Protein AF-A0A2G5VNE1-F1 (afdb_monomer_lite)

pLDDT: mean 71.49, std 22.06, range [27.19, 95.94]

Structure (mmCIF, N/CA/C/O backbone):
data_AF-A0A2G5VNE1-F1
#
_entry.id   AF-A0A2G5VNE1-F1
#
loop_
_atom_site.group_PDB
_atom_site.id
_atom_site.type_symbol
_atom_site.label_atom_id
_atom_site.label_alt_id
_atom_site.label_comp_id
_atom_site.label_asym_id
_atom_site.label_entity_id
_atom_site.label_seq_id
_atom_site.pdbx_PDB_ins_code
_atom_site.Cartn_x
_atom_site.Cartn_y
_atom_site.Cartn_z
_atom_site.occupancy
_atom_site.B_iso_or_equiv
_atom_site.auth_seq_id
_atom_site.auth_comp_id
_atom_site.auth_asym_id
_atom_site.auth_atom_id
_atom_site.pdbx_PDB_model_num
ATOM 1 N N . MET A 1 1 ? 19.473 4.615 20.936 1.00 30.97 1 MET A N 1
ATOM 2 C CA . MET A 1 1 ? 18.219 5.354 21.197 1.00 30.97 1 MET A CA 1
ATOM 3 C C . MET A 1 1 ? 17.198 4.903 20.168 1.00 30.97 1 MET A C 1
ATOM 5 O O . MET A 1 1 ? 17.340 5.235 19.001 1.00 30.97 1 MET A O 1
ATOM 9 N N . THR A 1 2 ? 16.253 4.053 20.558 1.00 30.91 2 THR A N 1
ATOM 10 C CA . THR A 1 2 ? 15.156 3.615 19.683 1.00 30.91 2 THR A CA 1
ATOM 11 C C . THR A 1 2 ? 14.185 4.778 19.480 1.00 30.91 2 THR A C 1
ATOM 13 O O . THR A 1 2 ? 13.751 5.349 20.485 1.00 30.91 2 THR A O 1
ATOM 16 N N . PRO A 1 3 ? 13.835 5.159 18.240 1.00 35.91 3 PRO A N 1
ATOM 17 C CA . PRO A 1 3 ? 12.805 6.161 18.025 1.00 35.91 3 PRO A CA 1
ATOM 18 C C . PRO A 1 3 ? 11.490 5.628 18.599 1.00 35.91 3 PRO A C 1
ATOM 20 O O . PRO A 1 3 ? 11.008 4.562 18.218 1.00 35.91 3 PRO A O 1
ATOM 23 N N . SER A 1 4 ? 10.958 6.358 19.579 1.00 38.53 4 SER A N 1
ATOM 24 C CA . SER A 1 4 ? 9.617 6.164 20.121 1.00 38.53 4 SER A CA 1
ATOM 25 C C . SER A 1 4 ? 8.630 6.160 18.957 1.00 38.53 4 SER A C 1
ATOM 27 O O . SER A 1 4 ? 8.560 7.135 18.207 1.00 38.53 4 SER A O 1
ATOM 29 N N . ALA A 1 5 ? 7.916 5.047 18.772 1.00 46.09 5 ALA A N 1
ATOM 30 C CA . ALA A 1 5 ? 6.862 4.946 17.777 1.00 46.09 5 ALA A CA 1
ATOM 31 C C . ALA A 1 5 ? 5.844 6.054 18.059 1.00 46.09 5 ALA A C 1
ATOM 33 O O . ALA A 1 5 ? 5.194 6.054 19.106 1.00 46.09 5 ALA A O 1
ATOM 34 N N . SER A 1 6 ? 5.731 7.016 17.145 1.00 46.91 6 SER A N 1
ATOM 35 C CA . SER A 1 6 ? 4.712 8.052 17.213 1.00 46.91 6 SER A CA 1
ATOM 36 C C . SER A 1 6 ? 3.347 7.367 17.220 1.00 46.91 6 SER A C 1
ATOM 38 O O . SER A 1 6 ? 2.874 6.840 16.209 1.00 46.91 6 SER A O 1
ATOM 40 N N . SER A 1 7 ? 2.721 7.320 18.395 1.00 52.31 7 SER A N 1
ATOM 41 C CA . SER A 1 7 ? 1.348 6.849 18.534 1.00 52.31 7 SER A CA 1
ATOM 42 C C . SER A 1 7 ? 0.475 7.769 17.689 1.00 52.31 7 SER A C 1
ATOM 44 O O . SER A 1 7 ? 0.228 8.917 18.050 1.00 52.31 7 SER A O 1
ATOM 46 N N . THR A 1 8 ? 0.101 7.294 16.503 1.00 72.00 8 THR A N 1
ATOM 47 C CA . THR A 1 8 ? -0.618 8.091 15.513 1.00 72.00 8 THR A CA 1
ATOM 48 C C . THR A 1 8 ? -2.103 7.874 15.749 1.00 72.00 8 THR A C 1
ATOM 50 O O . THR A 1 8 ? -2.632 6.794 15.480 1.00 72.00 8 THR A O 1
ATOM 53 N N . PHE A 1 9 ? -2.756 8.894 16.295 1.00 81.25 9 PHE A N 1
ATOM 54 C CA . PHE A 1 9 ? -4.204 8.972 16.420 1.00 81.25 9 PHE A CA 1
ATOM 55 C C . PHE A 1 9 ? -4.749 9.690 15.184 1.00 81.25 9 PHE A C 1
ATOM 57 O O . PHE A 1 9 ? -4.247 10.755 14.829 1.00 81.25 9 PHE A O 1
ATOM 64 N N . ILE A 1 10 ? -5.744 9.115 14.512 1.00 80.25 10 ILE A N 1
ATOM 65 C CA . ILE A 1 10 ? -6.332 9.694 13.298 1.00 80.25 10 ILE A CA 1
ATOM 66 C C . ILE A 1 10 ? -7.824 9.932 13.562 1.00 80.25 10 ILE A C 1
ATOM 68 O O . ILE A 1 10 ? -8.589 8.966 13.563 1.00 80.25 10 ILE A O 1
ATOM 72 N N . PRO A 1 11 ? -8.257 11.179 13.816 1.00 82.69 11 PRO A N 1
ATOM 73 C CA . PRO A 1 11 ? -9.674 11.506 13.907 1.00 82.69 11 PRO A CA 1
ATOM 74 C C . PRO A 1 11 ? -10.296 11.546 12.506 1.00 82.69 11 PRO A C 1
ATOM 76 O O . PRO A 1 11 ? -9.711 12.094 11.569 1.00 82.69 11 PRO A O 1
ATOM 79 N N . ARG A 1 12 ? -11.480 10.953 12.354 1.00 83.00 12 ARG A N 1
ATOM 80 C CA . ARG A 1 12 ? -12.240 10.878 11.100 1.00 83.00 12 ARG A CA 1
ATOM 81 C C . ARG A 1 12 ? -13.730 10.876 11.412 1.00 83.00 12 ARG A C 1
ATOM 83 O O . ARG A 1 12 ? -14.185 10.044 12.191 1.00 83.00 12 ARG A O 1
ATOM 90 N N . PHE A 1 13 ? -14.493 11.719 10.732 1.00 84.38 13 PHE A N 1
ATOM 91 C CA . PHE A 1 13 ? -15.946 11.621 10.764 1.00 84.38 13 PHE A CA 1
ATOM 92 C C . PHE A 1 13 ? -16.410 10.360 10.024 1.00 84.38 13 PHE A C 1
ATOM 94 O O . PHE A 1 13 ? -15.945 10.075 8.917 1.00 84.38 13 PHE A O 1
ATOM 101 N N . CYS A 1 14 ? -17.311 9.598 10.638 1.00 84.50 14 CYS A N 1
ATOM 102 C CA . CYS A 1 14 ? -17.878 8.381 10.073 1.00 84.50 14 CYS A CA 1
ATOM 103 C C . CYS A 1 14 ? -19.342 8.617 9.713 1.00 84.50 14 CYS A C 1
ATOM 105 O O . CYS A 1 14 ? -20.182 8.799 10.594 1.00 84.50 14 CYS A O 1
ATOM 107 N N . ALA A 1 15 ? -19.637 8.623 8.412 1.00 83.12 15 ALA A N 1
ATOM 108 C CA . ALA A 1 15 ? -20.958 8.965 7.894 1.00 83.12 15 ALA A CA 1
ATOM 109 C C . ALA A 1 15 ? -22.029 7.926 8.267 1.00 83.12 15 ALA A C 1
ATOM 111 O O . ALA A 1 15 ? -23.154 8.315 8.574 1.00 83.12 15 ALA A O 1
ATOM 112 N N . SER A 1 16 ? -21.684 6.633 8.309 1.00 83.88 16 SER A N 1
ATOM 113 C CA . SER A 1 16 ? -22.610 5.570 8.730 1.00 83.88 16 SER A CA 1
ATOM 114 C C . SER A 1 16 ? -23.083 5.718 10.177 1.00 83.88 16 SER A C 1
ATOM 116 O O . SER A 1 16 ? -24.249 5.473 10.474 1.00 83.88 16 SER A O 1
ATOM 118 N N . LEU A 1 17 ? -22.194 6.145 11.079 1.00 86.12 17 LEU A N 1
ATOM 119 C CA . LEU A 1 17 ? -22.489 6.298 12.506 1.00 86.12 17 LEU A CA 1
ATOM 120 C C . LEU A 1 17 ? -22.840 7.735 12.911 1.00 86.12 17 LEU A C 1
ATOM 122 O O . LEU A 1 17 ? -23.222 7.947 14.060 1.00 86.12 17 LEU A O 1
ATOM 126 N N . GLN A 1 18 ? -22.685 8.708 12.004 1.00 88.94 18 GLN A N 1
ATOM 127 C CA . GLN A 1 18 ? -22.831 10.147 12.264 1.00 88.94 18 GLN A CA 1
ATOM 128 C C . GLN A 1 18 ? -22.025 10.615 13.489 1.00 88.94 18 GLN A C 1
ATOM 130 O O . GLN A 1 18 ? -22.496 11.398 14.313 1.00 88.94 18 GLN A O 1
ATOM 135 N N . LYS A 1 19 ? -20.804 10.090 13.642 1.00 89.38 19 LYS A N 1
ATOM 136 C CA . LYS A 1 19 ? -19.928 10.343 14.795 1.00 89.38 19 LYS A CA 1
ATOM 137 C C . LYS A 1 19 ? -18.476 10.477 14.369 1.00 89.38 19 LYS A C 1
ATOM 139 O O . LYS A 1 19 ? -18.039 9.834 13.412 1.00 89.38 19 LYS A O 1
ATOM 144 N N . ASP A 1 20 ? -17.717 11.247 15.139 1.00 89.38 20 ASP A N 1
ATOM 145 C CA . ASP A 1 20 ? -16.263 11.243 15.047 1.00 89.38 20 ASP A CA 1
ATOM 146 C C . ASP A 1 20 ? -15.693 9.939 15.603 1.00 89.38 20 ASP A C 1
ATOM 148 O O . ASP A 1 20 ? -16.011 9.498 16.713 1.00 89.38 20 ASP A O 1
ATOM 152 N N . ILE A 1 21 ? -14.829 9.326 14.802 1.00 90.25 21 ILE A N 1
ATOM 153 C CA . ILE A 1 21 ? -14.130 8.091 15.111 1.00 90.25 21 ILE A CA 1
ATOM 154 C C . ILE A 1 21 ? -12.646 8.395 15.225 1.00 90.25 21 ILE A C 1
ATOM 156 O O . ILE A 1 21 ? -12.017 8.945 14.320 1.00 90.25 21 ILE A O 1
ATOM 160 N N . LEU A 1 22 ? -12.075 7.989 16.347 1.00 89.00 22 LEU A N 1
ATOM 161 C CA . LEU A 1 22 ? -10.654 8.018 16.604 1.00 89.00 22 LEU A CA 1
ATOM 162 C C . LEU A 1 22 ? -10.056 6.662 16.241 1.00 89.00 22 LEU A C 1
ATOM 164 O O . LEU A 1 22 ? -10.343 5.647 16.878 1.00 89.00 22 LEU A O 1
ATOM 168 N N . PHE A 1 23 ? -9.206 6.651 15.223 1.00 85.38 23 PHE A N 1
ATOM 169 C CA . PHE A 1 23 ? -8.400 5.491 14.871 1.00 85.38 23 PHE A CA 1
ATOM 170 C C . PHE A 1 23 ? -7.091 5.546 15.655 1.00 85.38 23 PHE A C 1
ATOM 172 O O . PHE A 1 23 ? -6.322 6.499 15.528 1.00 85.38 23 PHE A O 1
ATOM 179 N N . VAL A 1 24 ? -6.830 4.520 16.457 1.00 85.62 24 VAL A N 1
ATOM 180 C CA . VAL A 1 24 ? -5.658 4.428 17.331 1.00 85.62 24 VAL A CA 1
ATOM 181 C C . VAL A 1 24 ? -4.760 3.305 16.847 1.00 85.62 24 VAL A C 1
ATOM 183 O O . VAL A 1 24 ? -5.180 2.146 16.843 1.00 85.62 24 VAL A O 1
ATOM 186 N N . ARG A 1 25 ? -3.523 3.637 16.464 1.00 80.38 25 ARG A N 1
ATOM 187 C CA . ARG A 1 25 ? -2.531 2.632 16.076 1.00 80.38 25 ARG A CA 1
ATOM 188 C C . ARG A 1 25 ? -2.118 1.804 17.294 1.00 80.38 25 ARG A C 1
ATOM 190 O O . ARG A 1 25 ? -1.624 2.338 18.284 1.00 80.38 25 ARG A O 1
ATOM 197 N N . THR A 1 26 ? -2.311 0.495 17.224 1.00 78.62 26 THR A N 1
ATOM 198 C CA . THR A 1 26 ? -1.874 -0.454 18.248 1.00 78.62 26 THR A CA 1
ATOM 199 C C . THR A 1 26 ? -0.379 -0.751 18.101 1.00 78.62 26 THR A C 1
ATOM 201 O O . THR A 1 26 ? 0.233 -0.493 17.064 1.00 78.62 26 THR A O 1
ATOM 204 N N . LYS A 1 27 ? 0.223 -1.377 19.122 1.00 74.50 27 LYS A N 1
ATOM 205 C CA . LYS A 1 27 ? 1.626 -1.833 19.064 1.00 74.50 27 LYS A CA 1
ATOM 206 C C . LYS A 1 27 ? 1.893 -2.840 17.938 1.00 74.50 27 LYS A C 1
ATOM 208 O O . LYS A 1 27 ? 3.017 -2.925 17.463 1.00 74.50 27 LYS A O 1
ATOM 213 N N . SER A 1 28 ? 0.872 -3.586 17.509 1.00 68.25 28 SER A N 1
ATOM 214 C CA . SER A 1 28 ? 0.952 -4.516 16.375 1.00 68.25 28 SER A CA 1
ATOM 215 C C . SER A 1 28 ? 0.917 -3.823 15.008 1.00 68.25 28 SER A C 1
ATOM 217 O O . SER A 1 28 ? 1.100 -4.491 13.997 1.00 68.25 28 SER A O 1
ATOM 219 N N . GLY A 1 29 ? 0.675 -2.508 14.958 1.00 63.88 29 GLY A N 1
ATOM 220 C CA . GLY A 1 29 ? 0.558 -1.736 13.720 1.00 63.88 29 GLY A CA 1
ATOM 221 C C . GLY A 1 29 ? -0.865 -1.632 13.163 1.00 63.88 29 GLY A C 1
ATOM 222 O O . GLY A 1 29 ? -1.092 -0.797 12.290 1.00 63.88 29 GLY A O 1
ATOM 223 N N . THR A 1 30 ? -1.814 -2.401 13.708 1.00 72.12 30 THR A N 1
ATOM 224 C CA . THR A 1 30 ? -3.243 -2.349 13.355 1.00 72.12 30 THR A CA 1
ATOM 225 C C . THR A 1 30 ? -3.942 -1.138 13.977 1.00 72.12 30 THR A C 1
ATOM 227 O O . THR A 1 30 ? -3.366 -0.463 14.828 1.00 72.12 30 THR A O 1
ATOM 230 N N . TYR A 1 31 ? -5.195 -0.864 13.604 1.00 78.44 31 TYR A N 1
ATOM 231 C CA . TYR A 1 31 ? -5.959 0.259 14.162 1.00 78.44 31 TYR A CA 1
ATOM 232 C C . TYR A 1 31 ? -7.212 -0.190 14.911 1.00 78.44 31 TYR A C 1
ATOM 234 O O . TYR A 1 31 ? -8.075 -0.863 14.351 1.00 78.44 31 TYR A O 1
ATOM 242 N N . SER A 1 32 ? -7.336 0.261 16.158 1.00 85.00 32 SER A N 1
ATOM 243 C CA . SER A 1 32 ? -8.580 0.182 16.927 1.00 85.00 32 SER A CA 1
ATOM 244 C C . SER A 1 32 ? -9.404 1.448 16.710 1.00 85.00 32 SER A C 1
ATOM 246 O O . SER A 1 32 ? -8.848 2.543 16.623 1.00 85.00 32 SER A O 1
ATOM 248 N N . LYS A 1 33 ? -10.728 1.308 16.626 1.00 87.94 33 LYS A N 1
ATOM 249 C CA . LYS A 1 33 ? -11.655 2.422 16.400 1.00 87.94 33 LYS A CA 1
ATOM 250 C C . LYS A 1 33 ? -12.397 2.748 17.688 1.00 87.94 33 LYS A C 1
ATOM 252 O O . LYS A 1 33 ? -12.921 1.841 18.338 1.00 87.94 33 LYS A O 1
ATOM 257 N N . PHE A 1 34 ? -12.494 4.030 18.017 1.00 91.12 34 PHE A N 1
ATOM 258 C CA . PHE A 1 34 ? -13.248 4.498 19.175 1.00 91.12 3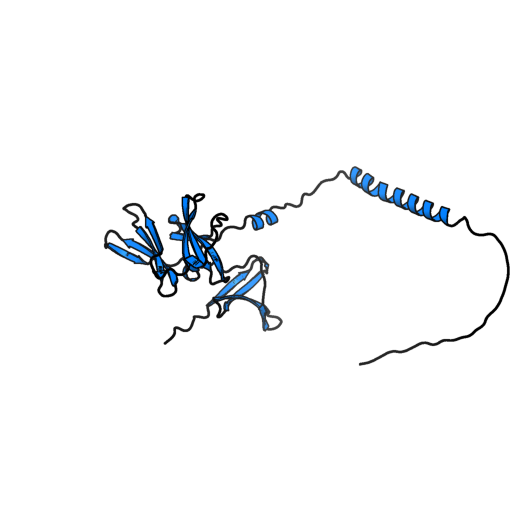4 PHE A CA 1
ATOM 259 C C . PHE A 1 34 ? -14.121 5.695 18.822 1.00 91.12 34 PHE A C 1
ATOM 261 O O . PHE A 1 34 ? -13.701 6.542 18.045 1.00 91.12 34 PHE A O 1
ATOM 268 N N . SER A 1 35 ? -15.297 5.807 19.430 1.00 93.00 35 SER A N 1
ATOM 269 C CA . SER A 1 35 ? -16.059 7.058 19.482 1.00 93.00 35 SER A CA 1
ATOM 270 C C . SER A 1 35 ? -16.109 7.553 20.916 1.00 93.00 35 SER A C 1
ATOM 272 O O . SER A 1 35 ? -16.194 6.744 21.842 1.00 93.00 35 SER A O 1
ATOM 274 N N . PHE A 1 36 ? -16.105 8.863 21.110 1.00 92.69 36 PHE A N 1
ATOM 275 C CA . PHE A 1 36 ? -16.333 9.430 22.430 1.00 92.69 36 PHE A CA 1
ATOM 276 C C . PHE A 1 36 ? -17.835 9.467 22.737 1.00 92.69 36 PHE A C 1
ATOM 278 O O . PHE A 1 36 ? -18.615 10.022 21.965 1.00 92.69 36 PHE A O 1
ATOM 285 N N . ASP A 1 37 ? -18.242 8.857 23.846 1.00 91.81 37 ASP A N 1
ATOM 286 C CA . ASP A 1 37 ? -19.588 8.982 24.389 1.00 91.81 37 ASP A CA 1
ATOM 287 C C . ASP A 1 37 ? -19.603 10.051 25.479 1.00 91.81 37 ASP A C 1
ATOM 289 O O . ASP A 1 37 ? -19.014 9.891 26.550 1.00 91.81 37 ASP A O 1
ATOM 293 N N . GLN A 1 38 ? -20.297 11.149 25.193 1.00 90.50 38 GLN A N 1
ATOM 294 C CA . GLN A 1 38 ? -20.395 12.291 26.091 1.00 90.50 38 GLN A CA 1
ATOM 295 C C . GLN A 1 38 ? -21.257 11.989 27.323 1.00 90.50 38 GLN A C 1
ATOM 297 O O . GLN A 1 38 ? -21.036 12.592 28.369 1.00 90.50 38 GLN A O 1
ATOM 302 N N . SER A 1 39 ? -22.203 11.045 27.226 1.00 92.75 39 SER A N 1
ATOM 303 C CA . SER A 1 39 ? -23.104 10.715 28.337 1.00 92.75 39 SER A CA 1
ATOM 304 C C . SER A 1 39 ? -22.386 9.975 29.467 1.00 92.75 39 SER A C 1
ATOM 306 O O . SER A 1 39 ? -22.593 10.280 30.639 1.00 92.75 39 SER A O 1
ATOM 308 N N . THR A 1 40 ? -21.482 9.056 29.119 1.00 92.44 40 THR A N 1
ATOM 309 C CA . THR A 1 40 ? -20.645 8.334 30.089 1.00 92.44 40 THR A CA 1
ATOM 310 C C . THR A 1 40 ? -19.243 8.920 30.246 1.00 92.44 40 THR A C 1
ATOM 312 O O . THR A 1 40 ? -18.503 8.480 31.124 1.00 92.44 40 THR A O 1
ATOM 315 N N . ASN A 1 41 ? -18.879 9.921 29.435 1.00 92.81 41 ASN A N 1
ATOM 316 C CA . ASN A 1 41 ? -17.561 10.561 29.398 1.00 92.81 41 ASN A CA 1
ATOM 317 C C . ASN A 1 41 ? -16.417 9.563 29.101 1.00 92.81 41 ASN A C 1
ATOM 319 O O . ASN A 1 41 ? -15.360 9.590 29.738 1.00 92.81 41 ASN A O 1
ATOM 323 N N . ARG A 1 42 ? -16.636 8.625 28.165 1.00 94.38 42 ARG A N 1
ATOM 324 C CA . ARG A 1 42 ? -15.696 7.528 27.849 1.00 94.38 42 ARG A CA 1
ATOM 325 C C . ARG A 1 42 ? -15.545 7.291 26.350 1.00 94.38 42 ARG A C 1
ATOM 327 O O . ARG A 1 42 ? -16.467 7.496 25.570 1.00 94.38 42 ARG A O 1
ATOM 334 N N . PHE A 1 43 ? -14.383 6.773 25.951 1.00 92.19 43 PHE A N 1
ATOM 335 C CA . PHE A 1 43 ? -14.196 6.205 24.617 1.00 92.19 43 PHE A CA 1
ATOM 336 C C . PHE A 1 43 ? -14.777 4.793 24.559 1.00 92.19 43 PHE A C 1
ATOM 338 O O . PHE A 1 43 ? -14.366 3.911 25.314 1.00 92.19 43 PHE A O 1
ATOM 345 N N . LEU A 1 44 ? -15.710 4.586 23.636 1.00 92.38 44 LEU A N 1
ATOM 346 C CA . LEU A 1 44 ? -16.324 3.296 23.350 1.00 92.38 44 LEU A CA 1
ATOM 347 C C . LEU A 1 44 ? -15.746 2.741 22.055 1.00 92.38 44 LEU A C 1
ATOM 349 O O . LEU A 1 44 ? -15.571 3.480 21.086 1.00 92.38 44 LEU A O 1
ATOM 353 N N . THR A 1 45 ? -15.451 1.444 22.024 1.00 91.06 45 THR A N 1
ATOM 354 C CA . THR A 1 45 ? -15.056 0.771 20.784 1.00 91.06 45 THR A CA 1
ATOM 355 C C . THR A 1 45 ? -16.226 0.757 19.812 1.00 91.06 45 THR A C 1
ATOM 357 O O . THR A 1 45 ? -17.363 0.494 20.198 1.00 91.06 45 THR A O 1
ATOM 360 N N . VAL A 1 46 ? -15.938 1.024 18.542 1.00 87.75 46 VAL A N 1
ATOM 361 C CA . VAL A 1 46 ? -16.947 1.098 17.483 1.00 87.75 46 VAL A CA 1
ATOM 362 C C . VAL A 1 46 ? -16.574 0.212 16.311 1.00 87.75 46 VAL A C 1
ATOM 364 O O . VAL A 1 46 ? -15.405 0.065 15.954 1.00 87.75 46 VAL A O 1
ATOM 367 N N . THR A 1 47 ? -17.591 -0.365 15.690 1.00 82.31 47 THR A N 1
ATOM 368 C CA . THR A 1 47 ? -17.478 -1.103 14.437 1.00 82.31 47 THR A CA 1
ATOM 369 C C . THR A 1 47 ? -18.305 -0.385 13.383 1.00 82.31 47 THR A C 1
ATOM 371 O O . THR A 1 47 ? -19.425 0.053 13.621 1.00 82.31 47 THR A O 1
ATOM 374 N N . CYS A 1 48 ? -17.706 -0.204 12.216 1.00 78.94 48 CYS A N 1
ATOM 375 C CA . CYS A 1 48 ? -18.308 0.458 11.068 1.00 78.94 48 CYS A CA 1
ATOM 376 C C . CYS A 1 48 ? -17.708 -0.161 9.810 1.00 78.94 48 CYS A C 1
ATOM 378 O O . CYS A 1 48 ? -16.493 -0.398 9.744 1.00 78.94 48 CYS A O 1
ATOM 380 N N . THR A 1 49 ? -18.586 -0.466 8.860 1.00 69.62 49 THR A N 1
ATOM 381 C CA . THR A 1 49 ? -18.304 -1.221 7.633 1.00 69.62 49 THR A CA 1
ATOM 382 C C . THR A 1 49 ? -17.713 -0.362 6.521 1.00 69.62 49 THR A C 1
ATOM 384 O O . THR A 1 49 ? -17.185 -0.897 5.557 1.00 69.62 49 THR A O 1
ATOM 387 N N . ASP A 1 50 ? -17.742 0.958 6.662 1.00 69.50 50 ASP A N 1
ATOM 388 C CA . ASP A 1 50 ? -17.294 1.937 5.671 1.00 69.50 50 ASP A CA 1
ATOM 389 C C . ASP A 1 50 ? -16.068 2.734 6.140 1.00 69.50 50 ASP A C 1
ATOM 391 O O . ASP A 1 50 ? -15.209 3.095 5.338 1.00 69.50 50 ASP A O 1
ATOM 395 N N . CYS A 1 51 ? -15.889 2.941 7.444 1.00 72.56 51 CYS A N 1
ATOM 396 C CA . CYS A 1 51 ? -14.808 3.795 7.941 1.00 72.56 51 CYS A CA 1
ATOM 397 C C . CYS A 1 51 ? -13.487 3.014 8.053 1.00 72.56 51 CYS A C 1
ATOM 399 O O . CYS A 1 51 ? -13.218 2.338 9.049 1.00 72.56 51 CYS A O 1
ATOM 401 N N . HIS A 1 52 ? -12.661 3.110 7.012 1.00 71.88 52 HIS A N 1
ATOM 402 C CA . HIS A 1 52 ? -11.363 2.444 6.892 1.00 71.88 52 HIS A CA 1
ATOM 403 C C . HIS A 1 52 ? -10.237 3.478 6.832 1.00 71.88 52 HIS A C 1
ATOM 405 O O . HIS A 1 52 ? -10.377 4.539 6.219 1.00 71.88 52 HIS A O 1
ATOM 411 N N . VAL A 1 53 ? -9.101 3.167 7.459 1.00 75.44 53 VAL A N 1
ATOM 412 C CA . VAL A 1 53 ? -7.872 3.932 7.230 1.00 75.44 53 VAL A CA 1
ATOM 413 C C . VAL A 1 53 ? -7.337 3.509 5.871 1.00 75.44 53 VAL A C 1
ATOM 415 O O . VAL A 1 53 ? -7.075 2.329 5.654 1.00 75.44 53 VAL A O 1
ATOM 418 N N . VAL A 1 54 ? -7.199 4.468 4.958 1.00 83.06 54 VAL A N 1
ATOM 419 C CA . VAL A 1 54 ? -6.546 4.218 3.671 1.00 83.06 54 VAL A CA 1
ATOM 420 C C . VAL A 1 54 ? -5.046 4.057 3.940 1.00 83.06 54 VAL A C 1
ATOM 422 O O . VAL A 1 54 ? -4.450 5.006 4.464 1.00 83.06 54 VAL A O 1
ATOM 425 N N . PRO A 1 55 ? -4.440 2.897 3.625 1.00 88.12 55 PRO A N 1
ATOM 426 C CA . PRO A 1 55 ? -3.008 2.696 3.789 1.00 88.12 55 PRO A CA 1
ATOM 427 C C . PRO A 1 55 ? -2.225 3.698 2.955 1.00 88.12 55 PRO A C 1
ATOM 429 O O . PRO A 1 55 ? -2.615 4.055 1.842 1.00 88.12 55 PRO A O 1
ATOM 432 N N . LYS A 1 56 ? -1.103 4.155 3.501 1.00 91.19 56 LYS A N 1
ATOM 433 C CA . LYS A 1 56 ? -0.057 4.831 2.738 1.00 91.19 56 LYS A CA 1
ATOM 434 C C . LYS A 1 56 ? 1.016 3.825 2.357 1.00 91.19 56 LYS A C 1
ATOM 436 O O . LYS A 1 56 ? 1.124 2.752 2.938 1.00 91.19 56 LYS A O 1
ATOM 441 N N . GLU A 1 57 ? 1.872 4.207 1.425 1.00 92.81 57 GLU A N 1
ATOM 442 C CA . GLU A 1 57 ? 3.032 3.398 1.027 1.00 92.81 57 GLU A CA 1
ATOM 443 C C . GLU A 1 57 ? 3.954 3.034 2.200 1.00 92.81 57 GLU A C 1
ATOM 445 O O . GLU A 1 57 ? 4.518 1.944 2.235 1.00 92.81 57 GLU A O 1
ATOM 450 N N . THR A 1 58 ? 4.044 3.912 3.202 1.00 90.81 58 THR A N 1
ATOM 451 C CA . THR A 1 58 ? 4.787 3.680 4.450 1.00 90.81 58 THR A CA 1
ATOM 452 C C . THR A 1 58 ? 4.135 2.660 5.382 1.00 90.81 58 THR A C 1
ATOM 454 O O . THR A 1 58 ? 4.745 2.278 6.372 1.00 90.81 58 THR A O 1
ATOM 457 N N . ASP A 1 59 ? 2.899 2.241 5.109 1.00 88.50 59 ASP A N 1
ATOM 458 C CA . ASP A 1 59 ? 2.190 1.206 5.867 1.00 88.50 59 ASP A CA 1
ATOM 459 C C . ASP A 1 59 ? 2.291 -0.170 5.187 1.00 88.50 59 ASP A C 1
ATOM 461 O O . ASP A 1 59 ? 1.722 -1.145 5.678 1.00 88.50 59 ASP A O 1
ATOM 465 N N . LEU A 1 60 ? 2.995 -0.266 4.054 1.00 91.94 60 LEU A N 1
ATOM 466 C CA . LEU A 1 60 ? 3.104 -1.483 3.257 1.00 91.94 60 LEU A CA 1
ATOM 467 C C . LEU A 1 60 ? 4.533 -2.034 3.259 1.00 91.94 60 LEU A C 1
ATOM 469 O O . LEU A 1 60 ? 5.494 -1.309 3.006 1.00 91.94 60 LEU A O 1
ATOM 473 N N . PHE A 1 61 ? 4.650 -3.345 3.464 1.00 91.12 61 PHE A N 1
ATOM 474 C CA . PHE A 1 61 ? 5.905 -4.097 3.438 1.00 91.12 61 PHE A CA 1
ATOM 475 C C . PHE A 1 61 ? 5.945 -5.025 2.213 1.00 91.12 61 PHE A C 1
ATOM 477 O O . PHE A 1 61 ? 5.354 -6.110 2.256 1.00 91.12 61 PHE A O 1
ATOM 484 N N . PRO A 1 62 ? 6.592 -4.634 1.101 1.00 92.12 62 PRO A N 1
ATOM 485 C CA . PRO A 1 62 ? 6.654 -5.462 -0.105 1.00 92.12 62 PRO A CA 1
ATOM 486 C C . PRO A 1 62 ? 7.475 -6.749 0.068 1.00 92.12 62 PRO A C 1
ATOM 488 O O . PRO A 1 62 ? 8.582 -6.720 0.606 1.00 92.12 62 PRO A O 1
ATOM 491 N N . PHE A 1 63 ? 6.983 -7.871 -0.473 1.00 90.44 63 PHE A N 1
ATOM 492 C CA . PHE A 1 63 ? 7.612 -9.205 -0.425 1.00 90.44 63 PHE A CA 1
ATOM 493 C C . PHE A 1 63 ? 8.296 -9.646 -1.712 1.00 90.44 63 PHE A C 1
ATOM 495 O O . PHE A 1 63 ? 9.483 -9.947 -1.668 1.00 90.44 63 PHE A O 1
ATOM 502 N N . TYR A 1 64 ? 7.590 -9.608 -2.841 1.00 89.38 64 TYR A N 1
ATOM 503 C CA . TYR A 1 64 ? 8.155 -9.805 -4.178 1.00 89.38 64 TYR A CA 1
ATOM 504 C C . TYR A 1 64 ? 7.145 -9.352 -5.242 1.00 89.38 64 TYR A C 1
ATOM 506 O O . TYR A 1 64 ? 5.968 -9.126 -4.944 1.00 89.38 64 TYR A O 1
ATOM 514 N N . ALA A 1 65 ? 7.598 -9.259 -6.493 1.00 90.06 65 ALA A N 1
ATOM 515 C CA . ALA A 1 65 ? 6.743 -9.037 -7.654 1.00 90.06 65 ALA A CA 1
ATOM 516 C C . ALA A 1 65 ? 6.561 -10.320 -8.489 1.00 90.06 65 ALA A C 1
ATOM 518 O O . ALA A 1 65 ? 7.470 -11.151 -8.601 1.00 90.06 65 ALA A O 1
ATOM 519 N N . ALA A 1 66 ? 5.384 -10.485 -9.084 1.00 90.81 66 ALA A N 1
ATOM 520 C CA . ALA A 1 66 ? 5.056 -11.550 -10.025 1.00 90.81 66 ALA A CA 1
ATOM 521 C C . ALA A 1 66 ? 4.378 -10.960 -11.265 1.00 90.81 66 ALA A C 1
ATOM 523 O O . ALA A 1 66 ? 3.599 -10.017 -11.161 1.00 90.81 66 ALA A O 1
ATOM 524 N N . TRP A 1 67 ? 4.683 -11.499 -12.441 1.00 91.88 67 TRP A N 1
ATOM 525 C CA . TRP A 1 67 ? 4.054 -11.068 -13.686 1.00 91.88 67 TRP A CA 1
ATOM 526 C C . TRP A 1 67 ? 2.603 -11.564 -13.757 1.00 91.88 67 TRP A C 1
ATOM 528 O O . TRP A 1 67 ? 2.366 -12.761 -13.605 1.00 91.88 67 TRP A O 1
ATOM 538 N N . SER A 1 68 ? 1.639 -10.669 -13.997 1.00 93.44 68 SER A N 1
ATOM 539 C CA . SER A 1 68 ? 0.269 -11.047 -14.367 1.00 93.44 68 SER A CA 1
ATOM 540 C C . SER A 1 68 ? 0.130 -10.979 -15.883 1.00 93.44 68 SER A C 1
ATOM 542 O O . SER A 1 68 ? 0.258 -9.905 -16.471 1.00 93.44 68 SER A O 1
ATOM 544 N N . ASN A 1 69 ? -0.209 -12.107 -16.509 1.00 92.38 69 ASN A N 1
ATOM 545 C CA . ASN A 1 69 ? -0.548 -12.136 -17.934 1.00 92.38 69 ASN A CA 1
ATOM 546 C C . ASN A 1 69 ? -1.822 -11.336 -18.235 1.00 92.38 69 ASN A C 1
ATOM 548 O O . ASN A 1 69 ? -1.954 -10.790 -19.320 1.00 92.38 69 ASN A O 1
ATOM 552 N N . ARG A 1 70 ? -2.754 -11.248 -17.279 1.00 91.69 70 ARG A N 1
ATOM 553 C CA . ARG A 1 70 ? -4.036 -10.561 -17.465 1.00 91.69 70 ARG A CA 1
ATOM 554 C C . ARG A 1 70 ? -3.898 -9.041 -17.461 1.00 91.69 70 ARG A C 1
ATOM 556 O O . ARG A 1 70 ? -4.619 -8.369 -18.186 1.00 91.69 70 ARG A O 1
ATOM 563 N N . LEU A 1 71 ? -3.013 -8.504 -16.620 1.00 91.44 71 LEU A N 1
ATOM 564 C CA . LEU A 1 71 ? -2.748 -7.062 -16.550 1.00 91.44 71 LEU A CA 1
ATOM 565 C C . LEU A 1 71 ? -1.553 -6.619 -17.404 1.00 91.44 71 LEU A C 1
ATOM 567 O O . LEU A 1 71 ? -1.274 -5.420 -17.463 1.00 91.44 71 LEU A O 1
ATOM 571 N N . GLU A 1 72 ? -0.823 -7.579 -17.981 1.00 91.88 72 GLU A N 1
ATOM 572 C CA . GLU A 1 72 ? 0.428 -7.369 -18.723 1.00 91.88 72 GLU A CA 1
ATOM 573 C C . GLU A 1 72 ? 1.434 -6.500 -17.949 1.00 91.88 72 GLU A C 1
ATOM 575 O O . GLU A 1 72 ? 2.093 -5.611 -18.488 1.00 91.88 72 GLU A O 1
ATOM 580 N N . ARG A 1 73 ? 1.517 -6.723 -16.633 1.00 90.75 73 ARG A N 1
ATOM 581 C CA . ARG A 1 73 ? 2.414 -5.987 -15.736 1.00 90.75 73 ARG A CA 1
ATOM 582 C C . ARG A 1 73 ? 2.734 -6.781 -14.479 1.00 90.75 73 ARG A C 1
ATOM 584 O O . ARG A 1 73 ? 2.068 -7.761 -14.136 1.00 90.75 73 ARG A O 1
ATOM 591 N N . TYR A 1 74 ? 3.753 -6.319 -13.765 1.00 90.25 74 TYR A N 1
ATOM 592 C CA . TYR A 1 74 ? 4.126 -6.873 -12.472 1.00 90.25 74 TYR A CA 1
ATOM 593 C C . TYR A 1 74 ? 3.150 -6.448 -11.374 1.00 90.25 74 TYR A C 1
ATOM 595 O O . TYR A 1 74 ? 2.843 -5.268 -11.207 1.00 90.25 74 TYR A O 1
ATOM 603 N N . VAL A 1 75 ? 2.713 -7.434 -10.600 1.00 93.44 75 VAL A N 1
ATOM 604 C CA . VAL A 1 75 ? 1.919 -7.292 -9.383 1.00 93.44 75 VAL A CA 1
ATOM 605 C C . VAL A 1 75 ? 2.821 -7.565 -8.191 1.00 93.44 75 VAL A C 1
ATOM 607 O O . VAL A 1 75 ? 3.517 -8.578 -8.139 1.00 93.44 75 VAL A O 1
ATOM 610 N N . ILE A 1 76 ? 2.814 -6.652 -7.232 1.00 93.62 76 ILE A N 1
ATOM 611 C CA . ILE A 1 76 ? 3.634 -6.700 -6.030 1.00 93.62 76 ILE A CA 1
ATOM 612 C C . ILE A 1 76 ? 2.782 -7.232 -4.884 1.00 93.62 76 ILE A C 1
ATOM 614 O O . ILE A 1 76 ? 1.746 -6.655 -4.556 1.00 93.62 76 ILE A O 1
ATOM 618 N N . PHE A 1 77 ? 3.238 -8.309 -4.252 1.00 94.25 77 PHE A N 1
ATOM 619 C CA . PHE A 1 77 ? 2.679 -8.775 -2.988 1.00 94.25 77 PHE A CA 1
ATOM 620 C C . PHE A 1 77 ? 3.287 -7.965 -1.851 1.00 94.25 77 PHE A C 1
ATOM 622 O O . PHE A 1 77 ? 4.512 -7.905 -1.733 1.00 94.25 77 PHE A O 1
ATOM 629 N N . ALA A 1 78 ? 2.457 -7.366 -1.004 1.00 93.44 78 ALA A N 1
ATOM 630 C CA . ALA A 1 78 ? 2.909 -6.607 0.155 1.00 93.44 78 ALA A CA 1
ATOM 631 C C . ALA A 1 78 ? 2.035 -6.893 1.375 1.00 93.44 78 ALA A C 1
ATOM 633 O O . ALA A 1 78 ? 0.819 -7.035 1.257 1.00 93.44 78 ALA A O 1
ATOM 634 N N . LYS A 1 79 ? 2.647 -6.953 2.560 1.00 92.12 79 LYS A N 1
ATOM 635 C CA . LYS A 1 79 ? 1.902 -6.982 3.819 1.00 92.12 79 LYS A CA 1
ATOM 636 C C . LYS A 1 79 ? 1.449 -5.576 4.172 1.00 92.12 79 LYS A C 1
ATOM 638 O O . LYS A 1 79 ? 2.278 -4.677 4.297 1.00 92.12 79 LYS A O 1
ATOM 643 N N . ASN A 1 80 ? 0.160 -5.408 4.402 1.00 90.12 80 ASN A N 1
ATOM 644 C CA . ASN A 1 80 ? -0.407 -4.173 4.909 1.00 90.12 80 ASN A CA 1
ATOM 645 C C . ASN A 1 80 ? -0.367 -4.175 6.440 1.00 90.12 80 ASN A C 1
ATOM 647 O O . ASN A 1 80 ? -0.937 -5.043 7.100 1.00 90.12 80 ASN A O 1
ATOM 651 N N . ALA A 1 81 ? 0.338 -3.208 7.024 1.00 83.25 81 ALA A N 1
ATOM 652 C CA . ALA A 1 81 ? 0.493 -3.086 8.470 1.00 83.25 81 ALA A CA 1
ATOM 653 C C . ALA A 1 81 ? -0.840 -2.833 9.187 1.00 83.25 81 ALA A C 1
ATOM 655 O O . ALA A 1 81 ? -0.996 -3.221 10.344 1.00 83.25 81 ALA A O 1
ATOM 656 N N . LEU A 1 82 ? -1.794 -2.192 8.504 1.00 78.69 82 LEU A N 1
ATOM 657 C CA . LEU A 1 82 ? -3.060 -1.760 9.090 1.00 78.69 82 LEU A CA 1
ATOM 658 C C . LEU A 1 82 ? -3.989 -2.932 9.411 1.00 78.69 82 LEU A C 1
ATOM 660 O O . LEU A 1 82 ? -4.705 -2.887 10.411 1.00 78.69 82 LEU A O 1
ATOM 664 N N . ASN A 1 83 ? -3.991 -3.965 8.565 1.00 76.56 83 ASN A N 1
ATOM 665 C CA . ASN A 1 83 ? -4.867 -5.134 8.690 1.00 76.56 83 ASN A CA 1
ATOM 666 C C . ASN A 1 83 ? -4.101 -6.466 8.815 1.00 76.56 83 ASN A C 1
ATOM 668 O O . ASN A 1 83 ? -4.709 -7.510 9.037 1.00 76.56 83 ASN A O 1
ATOM 672 N N . GLY A 1 84 ? -2.772 -6.438 8.685 1.00 79.31 84 GLY A N 1
ATOM 673 C CA . GLY A 1 84 ? -1.891 -7.601 8.761 1.00 79.31 84 GLY A CA 1
ATOM 674 C C . GLY A 1 84 ? -1.941 -8.532 7.545 1.00 79.31 84 GLY A C 1
ATOM 675 O O . GLY A 1 84 ? -1.197 -9.514 7.534 1.00 79.31 84 GLY A O 1
ATOM 676 N N . GLN A 1 85 ? -2.779 -8.240 6.547 1.00 87.25 85 GLN A N 1
ATOM 677 C CA . GLN A 1 85 ? -3.017 -9.094 5.386 1.00 87.25 85 GLN A CA 1
ATOM 678 C C . GLN A 1 85 ? -1.944 -8.906 4.317 1.00 87.25 85 GLN A C 1
ATOM 680 O O . GLN A 1 85 ? -1.334 -7.841 4.203 1.00 87.25 85 GLN A O 1
ATOM 685 N N . VAL A 1 86 ? -1.728 -9.951 3.518 1.00 93.00 86 VAL A N 1
ATOM 686 C CA . VAL A 1 86 ? -0.938 -9.850 2.290 1.00 93.00 86 VAL A CA 1
ATOM 687 C C . VAL A 1 86 ? -1.873 -9.489 1.150 1.00 93.00 86 VAL A C 1
ATOM 689 O O . VAL A 1 86 ? -2.816 -10.214 0.848 1.00 93.00 86 VAL A O 1
ATOM 692 N N . GLU A 1 87 ? -1.599 -8.359 0.522 1.00 95.19 87 GLU A N 1
ATOM 693 C CA . GLU A 1 87 ? -2.425 -7.768 -0.521 1.00 95.19 87 GLU A CA 1
ATOM 694 C C . GLU A 1 87 ? -1.587 -7.558 -1.787 1.00 95.19 87 GLU A C 1
ATOM 696 O O . GLU A 1 87 ? -0.353 -7.622 -1.764 1.00 95.19 87 GLU A O 1
ATOM 701 N N . GLN A 1 88 ? -2.265 -7.347 -2.913 1.00 95.94 88 GLN A N 1
ATOM 702 C CA . GLN A 1 88 ? -1.643 -7.217 -4.225 1.00 95.94 88 GLN A CA 1
ATOM 703 C C . GLN A 1 88 ? -1.750 -5.781 -4.733 1.00 95.94 88 GLN A C 1
ATOM 705 O O . GLN A 1 88 ? -2.814 -5.164 -4.659 1.00 95.94 88 GLN A O 1
ATOM 710 N N . TYR A 1 89 ? -0.655 -5.272 -5.292 1.00 95.25 89 TYR A N 1
ATOM 711 C CA . TYR A 1 89 ? -0.535 -3.883 -5.721 1.00 95.25 89 TYR A CA 1
ATOM 712 C C . TYR A 1 89 ? 0.144 -3.760 -7.081 1.00 95.25 89 TYR A C 1
ATOM 714 O O . TYR A 1 89 ? 1.043 -4.529 -7.411 1.00 95.25 89 TYR A O 1
ATOM 722 N N . VAL A 1 90 ? -0.240 -2.749 -7.852 1.00 93.75 90 VAL A N 1
ATOM 723 C CA . VAL A 1 90 ? 0.480 -2.299 -9.050 1.00 93.75 90 VAL A CA 1
ATOM 724 C C . VAL A 1 90 ? 0.911 -0.856 -8.855 1.00 93.75 90 VAL A C 1
ATOM 726 O O . VAL A 1 90 ? 0.239 -0.094 -8.162 1.00 93.75 90 VAL A O 1
ATOM 729 N N . TYR A 1 91 ? 2.044 -0.480 -9.437 1.00 92.06 91 TYR A N 1
ATOM 730 C CA . TYR A 1 91 ? 2.454 0.918 -9.481 1.00 92.06 91 TYR A CA 1
ATOM 731 C C . TYR A 1 91 ? 1.808 1.600 -10.687 1.00 92.06 91 TYR A C 1
ATOM 733 O O . TYR A 1 91 ? 1.968 1.130 -11.813 1.00 92.06 91 TYR A O 1
ATOM 741 N N . GLU A 1 92 ? 1.106 2.704 -10.447 1.00 90.00 92 GLU A N 1
ATOM 742 C CA . GLU A 1 92 ? 0.504 3.536 -11.483 1.00 90.00 92 GLU A CA 1
ATOM 743 C C . GLU A 1 92 ? 1.289 4.834 -11.619 1.00 90.00 92 GLU A C 1
ATOM 745 O O . GLU A 1 92 ? 1.377 5.636 -10.686 1.00 90.00 92 GLU A O 1
ATOM 750 N N . LYS A 1 93 ? 1.851 5.043 -12.808 1.00 83.94 93 LYS A N 1
ATOM 751 C CA . LYS A 1 93 ? 2.751 6.162 -13.084 1.00 83.94 93 LYS A CA 1
ATOM 752 C C . LYS A 1 93 ? 2.041 7.513 -13.037 1.00 83.94 93 LYS A C 1
ATOM 754 O O . LYS A 1 93 ? 2.567 8.426 -12.420 1.00 83.94 93 LYS A O 1
ATOM 759 N N . ASP A 1 94 ? 0.836 7.619 -13.596 1.00 85.94 94 ASP A N 1
ATOM 760 C CA . ASP A 1 94 ? 0.067 8.877 -13.605 1.00 85.94 94 ASP A CA 1
ATOM 761 C C . ASP A 1 94 ? -0.333 9.332 -12.196 1.00 85.94 94 ASP A C 1
ATOM 763 O O . ASP A 1 94 ? -0.506 10.517 -11.930 1.00 85.94 94 ASP A O 1
ATOM 767 N N . TYR A 1 95 ? -0.497 8.374 -11.280 1.00 86.50 95 TYR A N 1
ATOM 768 C CA . TYR A 1 95 ? -0.753 8.643 -9.867 1.00 86.50 95 TYR A CA 1
ATOM 769 C C . TYR A 1 95 ? 0.538 8.802 -9.049 1.00 86.50 95 TYR A C 1
ATOM 771 O O . TYR A 1 95 ? 0.490 9.191 -7.884 1.00 86.50 95 TYR A O 1
ATOM 779 N N . GLU A 1 96 ? 1.675 8.440 -9.639 1.00 89.75 96 GLU A N 1
ATOM 780 C CA . GLU A 1 96 ? 2.960 8.246 -8.978 1.00 89.75 96 GLU A CA 1
ATOM 781 C C . GLU A 1 96 ? 2.860 7.408 -7.697 1.00 89.75 96 GLU A C 1
ATOM 783 O O . GLU A 1 96 ? 3.607 7.632 -6.748 1.00 89.75 96 GLU A O 1
ATOM 788 N N . GLY A 1 97 ? 1.965 6.422 -7.647 1.00 93.12 97 GLY A N 1
ATOM 789 C CA . GLY A 1 97 ? 1.673 5.665 -6.430 1.00 93.12 97 GLY A CA 1
ATOM 790 C C . GLY A 1 97 ? 1.122 4.276 -6.704 1.00 93.12 97 GLY A C 1
ATOM 791 O O . GLY A 1 97 ? 0.985 3.862 -7.854 1.00 93.12 97 GLY A O 1
ATOM 792 N N . PHE A 1 98 ? 0.801 3.539 -5.645 1.00 94.44 98 PHE A N 1
ATOM 793 C CA . PHE A 1 98 ? 0.282 2.179 -5.785 1.00 94.44 98 PHE A CA 1
ATOM 794 C C . PHE A 1 98 ? -1.242 2.134 -5.808 1.00 94.44 98 PHE A C 1
ATOM 796 O O . PHE A 1 98 ? -1.930 2.904 -5.133 1.00 94.44 98 PHE A O 1
ATOM 803 N N . GLN A 1 99 ? -1.755 1.169 -6.562 1.00 94.94 99 GLN A N 1
ATOM 804 C CA . GLN A 1 99 ? -3.157 0.800 -6.608 1.00 94.94 99 GLN A CA 1
ATOM 805 C C . GLN A 1 99 ? -3.315 -0.670 -6.230 1.00 94.94 99 GLN A C 1
ATOM 807 O O . GLN A 1 99 ? -2.614 -1.538 -6.752 1.00 94.94 99 GLN A O 1
ATOM 812 N N . GLN A 1 100 ? -4.241 -0.948 -5.320 1.00 95.38 100 GLN A N 1
ATOM 813 C CA . GLN A 1 100 ? -4.615 -2.297 -4.932 1.00 95.38 100 GLN A CA 1
ATOM 814 C C . GLN A 1 100 ? -5.340 -2.988 -6.089 1.00 95.38 100 GLN A C 1
ATOM 816 O O . GLN A 1 100 ? -6.233 -2.422 -6.725 1.00 95.38 100 GLN A O 1
ATOM 821 N N . VAL A 1 101 ? -4.965 -4.234 -6.348 1.00 94.62 101 VAL A N 1
ATOM 822 C CA . VAL A 1 101 ? -5.575 -5.095 -7.363 1.00 94.62 101 VAL A CA 1
ATOM 823 C C . VAL A 1 101 ? -5.887 -6.459 -6.763 1.00 94.62 101 VAL A C 1
ATOM 825 O O . VAL A 1 101 ? -5.417 -6.800 -5.682 1.00 94.62 101 VAL A O 1
ATOM 828 N N . HIS A 1 102 ? -6.674 -7.259 -7.476 1.00 93.81 102 HIS A N 1
ATOM 829 C CA . HIS A 1 102 ? -6.881 -8.660 -7.132 1.00 93.81 102 HIS A CA 1
ATOM 830 C C . HIS A 1 102 ? -6.762 -9.537 -8.381 1.00 93.81 102 HIS A C 1
ATOM 832 O O . HIS A 1 102 ? -7.600 -9.481 -9.282 1.00 93.81 102 HIS A O 1
ATOM 838 N N . GLN A 1 103 ? -5.685 -10.316 -8.440 1.00 94.81 103 GLN A N 1
ATOM 839 C CA . GLN A 1 103 ? -5.363 -11.309 -9.461 1.00 94.81 103 GLN A CA 1
ATOM 840 C C . GLN A 1 103 ? -5.432 -12.705 -8.820 1.00 94.81 103 GLN A C 1
ATOM 842 O O . GLN A 1 103 ? -4.455 -13.127 -8.196 1.00 94.81 103 GLN A O 1
ATOM 847 N N . PRO A 1 104 ? -6.583 -13.406 -8.908 1.00 91.56 104 PRO A N 1
ATOM 848 C CA . PRO A 1 104 ? -6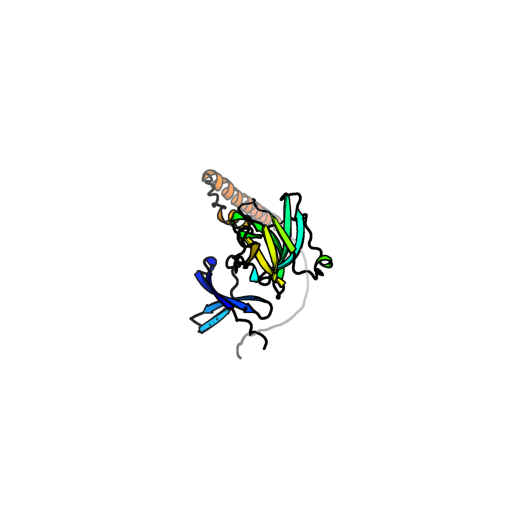.768 -14.727 -8.303 1.00 91.56 104 PRO A CA 1
ATOM 849 C C . PRO A 1 104 ? -5.766 -15.777 -8.796 1.00 91.56 104 PRO A C 1
ATOM 851 O O . PRO A 1 104 ? -5.453 -16.716 -8.073 1.00 91.56 104 PRO A O 1
ATOM 854 N N . GLU A 1 105 ? -5.260 -15.623 -10.021 1.00 92.31 105 GLU A N 1
ATOM 855 C CA . GLU A 1 105 ? -4.262 -16.513 -10.612 1.00 92.31 105 GLU A CA 1
ATOM 856 C C . GLU A 1 105 ? -2.873 -16.371 -9.974 1.00 92.31 105 GLU A C 1
ATOM 858 O O . GLU A 1 105 ? -2.038 -17.268 -10.088 1.00 92.31 105 GLU A O 1
ATOM 863 N N . LEU A 1 106 ? -2.620 -15.250 -9.295 1.00 93.88 106 LEU A N 1
ATOM 864 C CA . LEU A 1 106 ? -1.377 -15.002 -8.583 1.00 93.88 106 LEU A CA 1
ATOM 865 C C . LEU A 1 106 ? -1.563 -15.347 -7.105 1.00 93.88 106 LEU A C 1
ATOM 867 O O . LEU A 1 106 ? -2.101 -14.565 -6.320 1.00 93.88 106 LEU A O 1
ATOM 871 N N . VAL A 1 107 ? -1.067 -16.520 -6.716 1.00 94.62 107 VAL A N 1
ATOM 872 C CA . VAL A 1 107 ? -1.078 -16.981 -5.324 1.00 94.62 107 VAL A CA 1
ATOM 873 C C . VAL A 1 107 ? 0.193 -16.523 -4.610 1.00 94.62 107 VAL A C 1
ATOM 875 O O . VAL A 1 107 ? 1.293 -16.562 -5.166 1.00 94.62 107 VAL A O 1
ATOM 878 N N . PHE A 1 108 ? 0.035 -16.064 -3.370 1.00 94.44 108 PHE A N 1
ATOM 879 C CA . PHE A 1 108 ? 1.164 -15.694 -2.527 1.00 94.44 108 PHE A CA 1
ATOM 880 C C . PHE A 1 108 ? 1.983 -16.930 -2.130 1.00 94.44 108 PHE A C 1
ATOM 882 O O . PHE A 1 108 ? 1.441 -17.915 -1.638 1.00 94.44 108 PHE A O 1
ATOM 889 N N . ASP A 1 109 ? 3.297 -16.839 -2.297 1.00 92.12 109 ASP A N 1
ATOM 890 C CA . ASP A 1 109 ? 4.274 -17.861 -1.952 1.00 92.12 109 ASP A CA 1
ATOM 891 C C . ASP A 1 109 ? 5.207 -17.317 -0.867 1.00 92.12 109 ASP A C 1
ATOM 893 O O . ASP A 1 109 ? 6.078 -16.474 -1.109 1.00 92.12 109 ASP A O 1
ATOM 897 N N . SER A 1 110 ? 5.031 -17.820 0.355 1.00 90.56 110 SER A N 1
ATOM 898 C CA . SER A 1 110 ? 5.810 -17.385 1.511 1.00 90.56 110 SER A CA 1
ATOM 899 C C . SER A 1 110 ? 7.298 -17.724 1.402 1.00 90.56 110 SER A C 1
ATOM 901 O O . SER A 1 110 ? 8.106 -17.064 2.052 1.00 90.56 110 SER A O 1
ATOM 903 N N . SER A 1 111 ? 7.697 -18.702 0.582 1.00 89.19 111 SER A N 1
ATOM 904 C CA . SER A 1 111 ? 9.113 -19.059 0.410 1.00 89.19 111 SER A CA 1
ATOM 905 C C . SER A 1 111 ? 9.917 -17.946 -0.276 1.00 89.19 111 SER A C 1
ATOM 907 O O . SER A 1 111 ? 11.113 -17.786 -0.035 1.00 89.19 111 SER A O 1
ATOM 909 N N . ARG A 1 112 ? 9.240 -17.095 -1.056 1.00 84.88 112 ARG A N 1
ATOM 910 C CA . ARG A 1 112 ? 9.832 -15.964 -1.789 1.00 84.88 112 ARG A CA 1
ATOM 911 C C . ARG A 1 112 ? 9.997 -14.701 -0.943 1.00 84.88 112 ARG A C 1
ATOM 913 O O . ARG A 1 112 ? 10.487 -13.690 -1.439 1.00 84.88 112 ARG A O 1
ATOM 920 N N . THR A 1 113 ? 9.608 -14.743 0.331 1.00 80.19 113 THR A N 1
ATOM 921 C CA . THR A 1 113 ? 9.718 -13.602 1.259 1.00 80.19 113 THR A CA 1
ATOM 922 C C . THR A 1 113 ? 11.149 -13.352 1.739 1.00 80.19 113 THR A C 1
ATOM 924 O O . THR A 1 113 ? 11.448 -12.259 2.212 1.00 80.19 113 THR A O 1
ATOM 927 N N . LEU A 1 114 ? 12.052 -14.323 1.557 1.00 65.56 114 LEU A N 1
ATOM 928 C CA . LEU A 1 114 ? 13.445 -14.304 2.023 1.00 65.56 114 LEU A CA 1
ATOM 929 C C . LEU A 1 114 ? 14.384 -13.392 1.205 1.00 65.56 114 LEU A C 1
ATOM 931 O O . LEU A 1 114 ? 15.603 -13.521 1.301 1.00 65.56 114 LEU A O 1
ATOM 935 N N . GLN A 1 115 ? 13.859 -12.474 0.388 1.00 61.97 115 GLN A N 1
ATOM 936 C CA . GLN A 1 115 ? 14.696 -11.565 -0.399 1.00 61.97 115 GLN A CA 1
ATOM 937 C C . GLN A 1 115 ? 15.487 -10.615 0.511 1.00 61.97 115 GLN A C 1
ATOM 939 O O . GLN A 1 115 ? 14.906 -9.773 1.194 1.00 61.97 115 GLN A O 1
ATOM 944 N N . THR A 1 116 ? 16.815 -10.738 0.471 1.00 57.91 116 THR A N 1
ATOM 945 C CA . THR A 1 116 ? 17.796 -9.947 1.235 1.00 57.91 116 THR A CA 1
ATOM 946 C C . THR A 1 116 ? 18.189 -8.632 0.561 1.00 57.91 116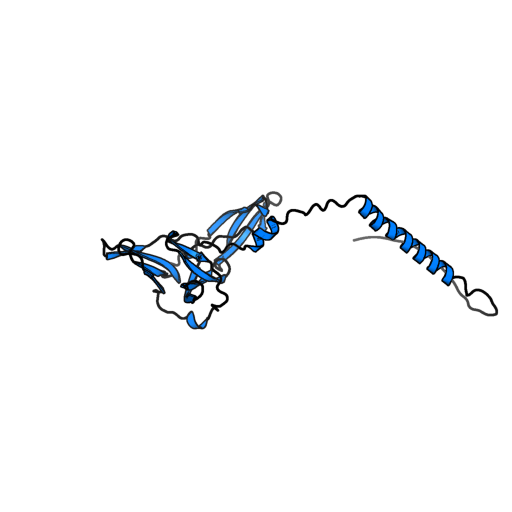 THR A C 1
ATOM 948 O O . THR A 1 116 ? 18.932 -7.842 1.140 1.00 57.91 116 THR A O 1
ATOM 951 N N . THR A 1 117 ? 17.715 -8.379 -0.660 1.00 65.50 117 THR A N 1
ATOM 952 C CA . THR A 1 117 ? 18.028 -7.163 -1.413 1.00 65.50 117 THR A CA 1
ATOM 953 C C . THR A 1 117 ? 16.996 -6.065 -1.156 1.00 65.50 117 THR A C 1
ATOM 955 O O . THR A 1 117 ? 15.795 -6.321 -1.036 1.00 65.50 117 THR A O 1
ATOM 958 N N . ASN A 1 118 ? 17.474 -4.819 -1.104 1.00 64.69 118 ASN A N 1
ATOM 959 C CA . ASN A 1 118 ? 16.620 -3.633 -0.988 1.00 64.69 118 ASN A CA 1
ATOM 960 C C . ASN A 1 118 ? 15.991 -3.228 -2.329 1.00 64.69 118 ASN A C 1
ATOM 962 O O . ASN A 1 118 ? 14.984 -2.523 -2.347 1.00 64.69 118 ASN A O 1
ATOM 966 N N . ASP A 1 119 ? 16.567 -3.672 -3.445 1.00 61.84 119 ASP A N 1
ATOM 967 C CA . ASP A 1 119 ? 16.078 -3.340 -4.778 1.00 61.84 119 ASP A CA 1
ATOM 968 C C . ASP A 1 119 ? 15.001 -4.329 -5.219 1.00 61.84 119 ASP A C 1
ATOM 970 O O . ASP A 1 119 ? 15.172 -5.545 -5.106 1.00 61.84 119 ASP A O 1
ATOM 974 N N . PHE A 1 120 ? 13.879 -3.782 -5.692 1.00 66.69 120 PHE A N 1
ATOM 975 C CA . PHE A 1 120 ? 12.670 -4.549 -5.971 1.00 66.69 120 PHE A CA 1
ATOM 976 C C . PHE A 1 120 ? 12.321 -4.583 -7.444 1.00 66.69 120 PHE A C 1
ATOM 978 O O . PHE A 1 120 ? 12.101 -5.648 -8.018 1.00 66.69 120 PHE A O 1
ATOM 985 N N . PHE A 1 121 ? 12.217 -3.399 -8.045 1.00 73.50 121 PHE A N 1
ATOM 986 C CA . PHE A 1 121 ? 11.690 -3.257 -9.388 1.00 73.50 121 PHE A CA 1
ATOM 987 C C . PHE A 1 121 ? 12.033 -1.882 -9.967 1.00 73.50 121 PHE A C 1
ATOM 989 O O . PHE A 1 121 ? 12.169 -0.904 -9.230 1.00 73.50 121 PHE A O 1
ATOM 996 N N . THR A 1 122 ? 12.139 -1.787 -11.291 1.00 76.31 122 THR A N 1
ATOM 997 C CA . THR A 1 122 ? 12.252 -0.501 -11.992 1.00 76.31 122 THR A CA 1
ATOM 998 C C . THR A 1 122 ? 11.133 -0.378 -13.011 1.00 76.31 122 THR A C 1
ATOM 1000 O O . THR A 1 122 ? 10.828 -1.319 -13.738 1.00 76.31 122 THR A O 1
ATOM 1003 N N . VAL A 1 123 ? 10.506 0.792 -13.044 1.00 78.00 123 VAL A N 1
ATOM 1004 C CA . VAL A 1 123 ? 9.484 1.159 -14.018 1.00 78.00 123 VAL A CA 1
ATOM 1005 C C . VAL A 1 123 ? 10.139 2.137 -14.983 1.00 78.00 123 VAL A C 1
ATOM 1007 O O . VAL A 1 123 ? 10.530 3.242 -14.597 1.00 78.00 123 VAL A O 1
ATOM 1010 N N . GLY A 1 124 ? 10.315 1.701 -16.229 1.00 70.81 124 GLY A N 1
ATOM 1011 C CA . GLY A 1 124 ? 10.854 2.545 -17.290 1.00 70.81 124 GLY A CA 1
ATOM 1012 C C . GLY A 1 124 ? 9.868 3.647 -17.681 1.00 70.81 124 GLY A C 1
ATOM 1013 O O . GLY A 1 124 ? 8.664 3.410 -17.783 1.00 70.81 124 GLY A O 1
ATOM 1014 N N . GLY A 1 125 ? 10.382 4.854 -17.902 1.00 66.38 125 GLY A N 1
ATOM 1015 C CA . GLY A 1 125 ? 9.675 5.960 -18.544 1.00 66.38 125 GLY A CA 1
ATOM 1016 C C . GLY A 1 125 ? 10.325 6.337 -19.873 1.00 66.38 125 GLY A C 1
ATOM 1017 O O . GLY A 1 125 ? 11.331 5.754 -20.279 1.00 66.38 125 GLY A O 1
ATOM 1018 N N . THR A 1 126 ? 9.750 7.320 -20.565 1.00 66.12 126 THR A N 1
ATOM 1019 C CA . THR A 1 126 ? 10.393 7.923 -21.739 1.00 66.12 126 THR A CA 1
ATOM 1020 C C . THR A 1 126 ? 11.695 8.629 -21.339 1.00 66.12 126 THR A C 1
ATOM 1022 O O . THR A 1 126 ? 11.927 8.926 -20.164 1.00 66.12 126 THR A O 1
ATOM 1025 N N . GLU A 1 127 ? 12.541 8.969 -22.316 1.00 64.19 127 GLU A N 1
ATOM 1026 C CA . GLU A 1 127 ? 13.794 9.708 -22.079 1.00 64.19 127 GLU A CA 1
ATOM 1027 C C . GLU A 1 127 ? 13.594 11.014 -21.292 1.00 64.19 127 GLU A C 1
ATOM 1029 O O . GLU A 1 127 ? 14.498 11.458 -20.594 1.00 64.19 127 GLU A O 1
ATOM 1034 N N . LYS A 1 128 ? 12.400 11.618 -21.351 1.00 65.56 128 LYS A N 1
ATOM 1035 C CA . LYS A 1 128 ? 12.067 12.831 -20.590 1.00 65.56 128 LYS A CA 1
ATOM 1036 C C . LYS A 1 128 ? 11.646 12.549 -19.147 1.00 65.56 128 LYS A C 1
ATOM 1038 O O . LYS A 1 128 ? 11.849 13.395 -18.285 1.00 65.56 128 LYS A O 1
ATOM 1043 N N . GLU A 1 129 ? 11.062 11.384 -18.886 1.00 68.06 129 GLU A N 1
ATOM 1044 C CA . GLU A 1 129 ? 10.444 11.033 -17.598 1.00 68.06 129 GLU A CA 1
ATOM 1045 C C . GLU A 1 129 ? 11.383 10.236 -16.684 1.00 68.06 129 GLU A C 1
ATOM 1047 O O . GLU A 1 129 ? 11.181 10.191 -15.473 1.00 68.06 129 GLU A O 1
ATOM 1052 N N . GLY A 1 130 ? 12.421 9.614 -17.246 1.00 74.19 130 GLY A N 1
ATOM 1053 C CA . GLY A 1 130 ? 13.393 8.855 -16.465 1.00 74.19 130 GLY A CA 1
ATOM 1054 C C . GLY A 1 130 ? 12.909 7.488 -16.019 1.00 74.19 130 GLY A C 1
ATOM 1055 O O . GLY A 1 130 ? 11.910 6.955 -16.493 1.00 74.19 130 GLY A O 1
ATOM 1056 N N . VAL A 1 131 ? 13.703 6.882 -15.142 1.00 86.00 131 VAL A N 1
ATOM 1057 C CA . VAL A 1 131 ? 13.439 5.557 -14.578 1.00 86.00 131 VAL A CA 1
ATOM 1058 C C . VAL A 1 131 ? 13.010 5.737 -13.132 1.00 86.00 131 VAL A C 1
ATOM 1060 O O . VAL A 1 131 ? 13.746 6.340 -12.345 1.00 86.00 131 VAL A O 1
ATOM 1063 N N . THR A 1 132 ? 11.851 5.187 -12.779 1.00 88.88 132 THR A N 1
ATOM 1064 C CA . THR A 1 132 ? 11.400 5.120 -11.388 1.00 88.88 132 THR A CA 1
ATOM 1065 C C . THR A 1 132 ? 11.844 3.795 -10.789 1.00 88.88 132 THR A C 1
ATOM 1067 O O . THR A 1 132 ? 11.444 2.724 -11.243 1.00 88.88 132 THR A O 1
ATOM 1070 N N . ALA A 1 133 ? 12.676 3.851 -9.759 1.00 89.19 133 ALA A N 1
ATOM 1071 C CA . ALA A 1 133 ? 13.065 2.699 -8.969 1.00 89.19 133 ALA A CA 1
ATOM 1072 C C . ALA A 1 133 ? 12.132 2.550 -7.763 1.00 89.19 133 ALA A C 1
ATOM 1074 O O . ALA A 1 133 ? 11.931 3.492 -6.995 1.00 89.19 133 ALA A O 1
ATOM 1075 N N . ILE A 1 134 ? 11.592 1.347 -7.589 1.00 89.69 134 ILE A N 1
ATOM 1076 C CA . ILE A 1 134 ? 10.791 0.946 -6.435 1.00 89.69 134 ILE A CA 1
ATOM 1077 C C . ILE A 1 134 ? 11.649 0.003 -5.596 1.00 89.69 134 ILE A C 1
ATOM 1079 O O . ILE A 1 134 ? 12.150 -1.016 -6.080 1.00 89.69 134 ILE A O 1
ATOM 1083 N N . LYS A 1 135 ? 11.840 0.371 -4.334 1.00 89.00 135 LYS A N 1
ATOM 1084 C CA . LYS A 1 135 ? 12.774 -0.254 -3.399 1.00 89.00 135 LYS A CA 1
ATOM 1085 C C . LYS A 1 135 ? 12.124 -0.441 -2.034 1.00 89.00 135 LYS A C 1
ATOM 1087 O O . LYS A 1 135 ? 11.056 0.108 -1.759 1.00 89.00 135 LYS A O 1
ATOM 1092 N N . ARG A 1 136 ? 12.810 -1.181 -1.170 1.00 88.12 136 ARG A N 1
ATOM 1093 C CA . ARG A 1 136 ? 12.581 -1.195 0.273 1.00 88.12 136 ARG A CA 1
ATOM 1094 C C . ARG A 1 136 ? 13.419 -0.107 0.940 1.00 88.12 136 ARG A C 1
ATOM 1096 O O . ARG A 1 136 ? 14.589 0.074 0.598 1.00 88.12 136 ARG A O 1
ATOM 1103 N N . ASP A 1 137 ? 12.829 0.626 1.876 1.00 87.75 137 ASP A N 1
ATOM 1104 C CA . ASP A 1 137 ? 13.593 1.464 2.798 1.00 87.75 137 ASP A CA 1
ATOM 1105 C C . ASP A 1 137 ? 14.323 0.606 3.852 1.00 87.75 137 ASP A C 1
ATOM 1107 O O . ASP A 1 137 ? 14.184 -0.618 3.898 1.00 87.75 137 ASP A O 1
ATOM 1111 N N . SER A 1 138 ? 15.103 1.245 4.728 1.00 86.25 138 SER A N 1
ATOM 1112 C CA . SER A 1 138 ? 15.830 0.559 5.808 1.00 86.25 138 SER A CA 1
ATOM 1113 C C . SER A 1 138 ? 14.927 -0.150 6.824 1.00 86.25 138 SER A C 1
ATOM 1115 O O . SER A 1 138 ? 15.417 -0.949 7.615 1.00 86.25 138 SER A O 1
ATOM 1117 N N . ASN A 1 139 ? 13.630 0.160 6.830 1.00 85.31 139 ASN A N 1
ATOM 1118 C CA . ASN A 1 139 ? 12.622 -0.444 7.694 1.00 85.31 139 ASN A CA 1
ATOM 1119 C C . ASN A 1 139 ? 11.777 -1.493 6.944 1.00 85.31 139 ASN A C 1
ATOM 1121 O O . ASN A 1 139 ? 10.888 -2.095 7.542 1.00 85.31 139 ASN A O 1
ATOM 1125 N N . GLY A 1 140 ? 12.044 -1.725 5.655 1.00 86.81 140 GLY A N 1
ATOM 1126 C CA . GLY A 1 140 ? 11.329 -2.677 4.813 1.00 86.81 140 GLY A CA 1
ATOM 1127 C C . GLY A 1 140 ? 10.048 -2.150 4.159 1.00 86.81 140 GLY A C 1
ATOM 1128 O O . GLY A 1 140 ? 9.354 -2.952 3.538 1.00 86.81 140 GLY A O 1
ATOM 1129 N N . HIS A 1 141 ? 9.720 -0.857 4.263 1.00 90.00 141 HIS A N 1
ATOM 1130 C CA . HIS A 1 141 ? 8.555 -0.264 3.589 1.00 90.00 141 HIS A CA 1
ATOM 1131 C C . HIS A 1 141 ? 8.867 0.122 2.142 1.00 90.00 141 HIS A C 1
ATOM 1133 O O . HIS A 1 141 ? 10.032 0.190 1.748 1.00 90.00 141 HIS A O 1
ATOM 1139 N N . PHE A 1 142 ? 7.845 0.441 1.346 1.00 91.25 142 PHE A N 1
ATOM 1140 C CA . PHE A 1 142 ? 8.072 1.000 0.013 1.00 91.25 142 PHE A CA 1
ATOM 1141 C C . PHE A 1 142 ? 8.849 2.321 0.048 1.00 91.25 142 PHE A C 1
ATOM 1143 O O . PHE A 1 142 ? 8.557 3.235 0.819 1.00 91.25 142 PHE A O 1
ATOM 1150 N N . ARG A 1 143 ? 9.786 2.447 -0.890 1.00 91.25 143 ARG A N 1
ATOM 1151 C CA . ARG A 1 143 ? 10.499 3.676 -1.223 1.00 91.25 143 ARG A CA 1
ATOM 1152 C C . ARG A 1 143 ? 10.582 3.818 -2.733 1.00 91.25 143 ARG A C 1
ATOM 1154 O O . ARG A 1 143 ? 10.944 2.874 -3.430 1.00 91.25 143 ARG A O 1
ATOM 1161 N N . LYS A 1 144 ? 10.272 5.009 -3.229 1.00 92.00 144 LYS A N 1
ATOM 1162 C CA . LYS A 1 144 ? 10.329 5.339 -4.652 1.00 92.00 144 LYS A CA 1
ATOM 1163 C C . LYS A 1 144 ? 11.420 6.370 -4.891 1.00 92.00 144 LYS A C 1
ATOM 1165 O O . LYS A 1 144 ? 11.555 7.327 -4.128 1.00 92.00 144 LYS A O 1
ATOM 1170 N N . GLU A 1 145 ? 12.175 6.193 -5.961 1.00 91.94 145 GLU A N 1
ATOM 1171 C CA . GLU A 1 145 ? 13.144 7.174 -6.432 1.00 91.94 145 GLU A CA 1
ATOM 1172 C C . GLU A 1 145 ? 13.024 7.347 -7.942 1.00 91.94 145 GLU A C 1
ATOM 1174 O O . GLU A 1 145 ? 12.868 6.361 -8.653 1.00 91.94 145 GLU A O 1
ATOM 1179 N N . GLN A 1 146 ? 13.165 8.568 -8.445 1.00 90.12 146 GLN A N 1
ATOM 1180 C CA . GLN A 1 146 ? 13.207 8.844 -9.878 1.00 90.12 146 GLN A CA 1
ATOM 1181 C C . GLN A 1 146 ? 14.600 9.299 -10.291 1.00 90.12 146 GLN A C 1
ATOM 1183 O O . GLN A 1 146 ? 15.202 10.159 -9.642 1.00 90.12 146 GLN A O 1
ATOM 1188 N N . LEU A 1 147 ? 15.125 8.730 -11.375 1.00 87.56 147 LEU A N 1
ATOM 1189 C CA . LEU A 1 147 ? 16.366 9.202 -11.973 1.00 87.56 147 LEU A CA 1
ATOM 1190 C C . LEU A 1 147 ? 16.131 10.552 -12.654 1.00 87.56 147 LEU A C 1
ATOM 1192 O O . LEU A 1 147 ? 15.423 10.642 -13.653 1.00 87.56 147 LEU A O 1
ATOM 1196 N N . ASN A 1 148 ? 16.795 11.590 -12.159 1.00 84.69 148 ASN A N 1
ATOM 1197 C CA . ASN A 1 148 ? 16.860 12.873 -12.837 1.00 84.69 148 ASN A CA 1
ATOM 1198 C C . ASN A 1 148 ? 18.009 12.848 -13.859 1.00 84.69 148 ASN A C 1
ATOM 1200 O O . ASN A 1 148 ? 19.181 12.841 -13.475 1.00 84.69 148 ASN A O 1
ATOM 1204 N N . TRP A 1 149 ? 17.687 12.856 -15.155 1.00 81.12 149 TRP A N 1
ATOM 1205 C CA . TRP A 1 149 ? 18.684 12.765 -16.232 1.00 81.12 149 TRP A CA 1
ATOM 1206 C C . TRP A 1 149 ? 19.691 13.916 -16.256 1.00 81.12 149 TRP A C 1
ATOM 1208 O O . TRP A 1 149 ? 20.866 13.685 -16.538 1.00 81.12 149 TRP A O 1
ATOM 1218 N N . GLY A 1 150 ? 19.262 15.136 -15.919 1.00 83.62 150 GLY A N 1
ATOM 1219 C CA . GLY A 1 150 ? 20.139 16.311 -15.914 1.00 83.62 150 GLY A CA 1
ATOM 1220 C C . GLY A 1 150 ? 21.229 16.227 -14.844 1.00 83.62 150 GLY A C 1
ATOM 1221 O O . GLY A 1 150 ? 22.376 16.590 -15.086 1.00 83.62 150 GLY A O 1
ATOM 1222 N N . THR A 1 151 ? 20.889 15.698 -13.669 1.00 87.31 151 THR A N 1
ATOM 1223 C CA . THR A 1 151 ? 21.825 15.559 -12.538 1.00 87.31 151 THR A CA 1
ATOM 1224 C C . THR A 1 151 ? 22.457 14.172 -12.429 1.00 87.31 151 THR A C 1
ATOM 1226 O O . THR A 1 151 ? 23.406 14.002 -11.665 1.00 87.31 151 THR A O 1
ATOM 1229 N N . LYS A 1 152 ? 21.939 13.184 -13.172 1.00 86.06 152 LYS A N 1
ATOM 1230 C CA . LYS A 1 152 ? 22.279 11.751 -13.086 1.00 86.06 152 LYS A CA 1
ATOM 1231 C C . LYS A 1 152 ? 22.158 11.179 -11.668 1.00 86.06 152 LYS A C 1
ATOM 1233 O O . LYS A 1 152 ? 22.894 10.269 -11.292 1.00 86.06 152 LYS A O 1
ATOM 1238 N N . LYS A 1 153 ? 21.243 11.726 -10.864 1.00 89.19 153 LYS A N 1
ATOM 1239 C CA . LYS A 1 153 ? 21.001 11.312 -9.477 1.00 89.19 153 LYS A CA 1
ATOM 1240 C C . LYS A 1 153 ? 19.559 10.864 -9.296 1.00 89.19 153 LYS A C 1
ATOM 1242 O O . LYS A 1 153 ? 18.647 11.418 -9.906 1.00 89.19 153 LYS A O 1
ATOM 1247 N N . PHE A 1 154 ? 19.372 9.883 -8.422 1.00 89.31 154 PHE A N 1
ATOM 1248 C CA . PHE A 1 154 ? 18.054 9.473 -7.959 1.00 89.31 154 PHE A CA 1
ATOM 1249 C C . PHE A 1 154 ? 17.523 10.473 -6.930 1.00 89.31 154 PHE A C 1
ATOM 1251 O O . PHE A 1 154 ? 18.227 10.839 -5.988 1.00 89.31 154 PHE A O 1
ATOM 1258 N N . GLN A 1 155 ? 16.285 10.917 -7.124 1.00 91.31 155 GLN A N 1
ATOM 1259 C CA . GLN A 1 155 ? 15.564 11.803 -6.215 1.00 91.31 155 GLN A CA 1
ATOM 1260 C C . GLN A 1 155 ? 14.396 11.041 -5.598 1.00 91.31 155 GLN A C 1
ATOM 1262 O O . GLN A 1 155 ? 13.695 10.310 -6.292 1.00 91.31 155 GLN A O 1
ATOM 1267 N N . VAL A 1 156 ? 14.202 11.182 -4.288 1.00 92.56 156 VAL A N 1
ATOM 1268 C CA . VAL A 1 156 ? 13.139 10.474 -3.564 1.00 92.56 156 VAL A CA 1
ATOM 1269 C C . VAL A 1 156 ? 11.779 11.048 -3.944 1.00 92.56 156 VAL A C 1
ATOM 1271 O O . VAL A 1 156 ? 11.579 12.256 -3.841 1.00 92.56 156 VAL A O 1
ATOM 1274 N N . ILE A 1 157 ? 10.841 10.175 -4.313 1.00 91.62 157 ILE A N 1
ATOM 1275 C CA . ILE A 1 157 ? 9.435 10.546 -4.489 1.00 91.62 157 ILE A CA 1
ATOM 1276 C C . ILE A 1 157 ? 8.731 10.374 -3.133 1.00 91.62 157 ILE A C 1
ATOM 1278 O O . ILE A 1 157 ? 8.821 9.288 -2.545 1.00 91.62 157 ILE A O 1
ATOM 1282 N N . PRO A 1 158 ? 8.040 11.406 -2.615 1.00 92.56 158 PRO A N 1
ATOM 1283 C CA . PRO A 1 158 ? 7.311 11.310 -1.357 1.00 92.56 158 PRO A CA 1
ATOM 1284 C C . PRO A 1 158 ? 6.255 10.193 -1.354 1.00 92.56 158 PRO A C 1
ATOM 1286 O O . PRO A 1 158 ? 5.654 9.895 -2.394 1.00 92.56 158 PRO A O 1
ATOM 1289 N N . PRO A 1 159 ? 5.992 9.583 -0.185 1.00 92.00 159 PRO A N 1
ATOM 1290 C CA . PRO A 1 159 ? 4.976 8.558 -0.079 1.00 92.00 159 PRO A CA 1
ATOM 1291 C C . PRO A 1 159 ? 3.570 9.142 -0.215 1.00 92.00 159 PRO A C 1
ATOM 1293 O O . PRO A 1 159 ? 3.253 10.174 0.384 1.00 92.00 159 PRO A O 1
ATOM 1296 N N . VAL A 1 160 ? 2.709 8.447 -0.952 1.00 93.12 160 VAL A N 1
ATOM 1297 C CA . VAL A 1 160 ? 1.303 8.836 -1.160 1.00 93.12 160 VAL A CA 1
ATOM 1298 C C . VAL A 1 160 ? 0.343 7.800 -0.556 1.00 93.12 160 VAL A C 1
ATOM 1300 O O . VAL A 1 160 ? 0.761 6.685 -0.224 1.00 93.12 160 VAL A O 1
ATOM 1303 N N . PRO A 1 161 ? -0.940 8.149 -0.336 1.00 92.44 161 PRO A N 1
ATOM 1304 C CA . PRO A 1 161 ? -1.975 7.158 -0.057 1.00 92.44 161 PRO A CA 1
ATOM 1305 C C . PRO A 1 161 ? -2.054 6.104 -1.165 1.00 92.44 161 PRO A C 1
ATOM 1307 O O . PRO A 1 161 ? -1.693 6.356 -2.306 1.00 92.44 161 PRO A O 1
ATOM 1310 N N . VAL A 1 162 ? -2.534 4.915 -0.842 1.00 93.12 162 VAL A N 1
ATOM 1311 C CA . VAL A 1 162 ? -2.723 3.849 -1.825 1.00 93.12 162 VAL A CA 1
ATOM 1312 C C . VAL A 1 162 ? -4.145 3.925 -2.367 1.00 93.12 162 VAL A C 1
ATOM 1314 O O . VAL A 1 162 ? -5.101 4.117 -1.610 1.00 93.12 162 VAL A O 1
ATOM 1317 N N . LYS A 1 163 ? -4.313 3.766 -3.682 1.00 92.94 163 LYS A N 1
ATOM 1318 C CA . LYS A 1 163 ? -5.646 3.636 -4.281 1.00 92.94 163 LYS A CA 1
ATOM 1319 C C . LYS A 1 163 ? -6.202 2.255 -3.960 1.00 92.94 163 LYS A C 1
ATOM 1321 O O . LYS A 1 163 ? -5.654 1.253 -4.406 1.00 92.94 163 LYS A O 1
ATOM 1326 N N . MET A 1 164 ? -7.283 2.202 -3.195 1.00 89.44 164 MET A N 1
ATOM 1327 C CA . MET A 1 164 ? -7.931 0.940 -2.833 1.00 89.44 164 MET A CA 1
ATOM 1328 C C . MET A 1 164 ? -8.790 0.418 -3.986 1.00 89.44 164 MET A C 1
ATOM 1330 O O . MET A 1 164 ? -9.330 1.202 -4.769 1.00 89.44 164 MET A O 1
ATOM 1334 N N . LEU A 1 165 ? -8.929 -0.905 -4.082 1.00 87.44 165 LEU A N 1
ATOM 1335 C CA . LEU A 1 165 ? -9.838 -1.523 -5.040 1.00 87.44 165 LEU A CA 1
ATOM 1336 C C . LEU A 1 165 ? -11.281 -1.207 -4.621 1.00 87.44 165 LEU A C 1
ATOM 1338 O O . LEU A 1 165 ? -11.675 -1.472 -3.486 1.00 87.44 165 LEU A O 1
ATOM 1342 N N . GLU A 1 166 ? -12.082 -0.639 -5.522 1.00 73.50 166 GLU A N 1
ATOM 1343 C CA . GLU A 1 166 ? -13.498 -0.404 -5.237 1.00 73.50 166 GLU A CA 1
ATOM 1344 C C . GLU A 1 166 ? -14.256 -1.739 -5.181 1.00 73.50 166 GLU A C 1
ATOM 1346 O O . GLU A 1 166 ? -14.407 -2.424 -6.198 1.00 73.50 166 GLU A O 1
ATOM 1351 N N . ASN A 1 167 ? -14.795 -2.094 -4.011 1.00 56.41 167 ASN A N 1
ATOM 1352 C CA . ASN A 1 167 ? -15.738 -3.204 -3.896 1.00 56.41 167 ASN A CA 1
ATOM 1353 C C . ASN A 1 167 ? -17.050 -2.828 -4.598 1.00 56.41 167 ASN A C 1
ATOM 1355 O O . ASN A 1 167 ? -17.894 -2.122 -4.048 1.00 56.41 167 ASN A O 1
ATOM 1359 N N . LYS A 1 168 ? -17.248 -3.334 -5.820 1.00 46.22 168 LYS A N 1
ATOM 1360 C CA . LYS A 1 168 ? -18.496 -3.159 -6.589 1.00 46.22 168 LYS A CA 1
ATOM 1361 C C . LYS A 1 168 ? -19.729 -3.753 -5.892 1.00 46.22 168 LYS A C 1
ATOM 1363 O O . LYS A 1 168 ? -20.848 -3.404 -6.251 1.00 46.22 168 LYS A O 1
ATOM 1368 N N . GLU A 1 169 ? -19.545 -4.618 -4.897 1.00 45.44 169 GLU A N 1
ATOM 1369 C CA . GLU A 1 169 ? -20.636 -5.182 -4.091 1.00 45.44 169 GLU A CA 1
ATOM 1370 C C . GLU A 1 169 ? -21.310 -4.123 -3.205 1.00 45.44 169 GLU A C 1
ATOM 1372 O O . GLU A 1 169 ? -22.533 -4.109 -3.117 1.00 45.44 169 GLU A O 1
ATOM 1377 N N . ALA A 1 170 ? -20.558 -3.143 -2.689 1.00 42.66 170 ALA A N 1
ATOM 1378 C CA . ALA A 1 170 ? -21.121 -2.037 -1.907 1.00 42.66 170 ALA A CA 1
ATOM 1379 C C . ALA A 1 170 ? -21.964 -1.058 -2.754 1.00 42.66 170 ALA A C 1
ATOM 1381 O O . ALA A 1 170 ? -22.813 -0.351 -2.217 1.00 42.66 170 ALA A O 1
ATOM 1382 N N . LYS A 1 171 ? -21.764 -1.028 -4.082 1.00 40.75 171 LYS A N 1
ATOM 1383 C CA . LYS A 1 171 ? -22.575 -0.215 -5.008 1.00 40.75 171 LYS A CA 1
ATOM 1384 C C . LYS A 1 171 ? -23.887 -0.906 -5.404 1.00 40.75 171 LYS A C 1
ATOM 1386 O O . LYS A 1 171 ? -24.886 -0.226 -5.595 1.00 40.75 171 LYS A O 1
ATOM 1391 N N . LYS A 1 172 ? -23.923 -2.244 -5.464 1.00 38.59 172 LYS A N 1
ATOM 1392 C CA . LYS A 1 172 ? -25.147 -2.989 -5.82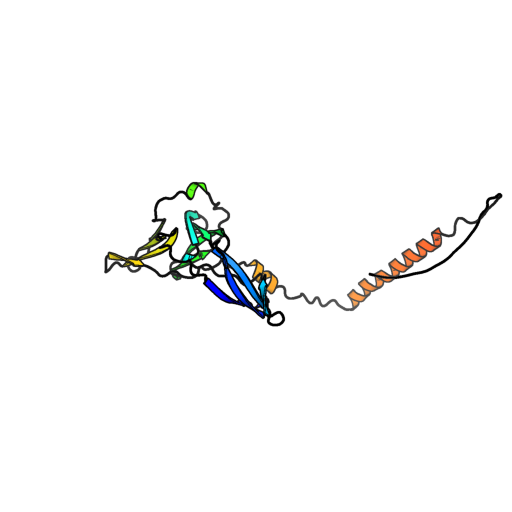1 1.00 38.59 172 LYS A CA 1
ATOM 1393 C C . LYS A 1 172 ? -26.237 -2.909 -4.752 1.00 38.59 172 LYS A C 1
ATOM 1395 O O . LYS A 1 172 ? -27.413 -2.914 -5.092 1.00 38.59 172 LYS A O 1
ATOM 1400 N N . GLU A 1 173 ? -25.863 -2.809 -3.480 1.00 45.09 173 GLU A N 1
ATOM 1401 C CA . GLU A 1 173 ? -26.830 -2.735 -2.377 1.00 45.09 173 GLU A CA 1
ATOM 1402 C C . GLU A 1 173 ? -27.482 -1.342 -2.257 1.00 45.09 173 GLU A C 1
ATOM 1404 O O . GLU A 1 173 ? -28.622 -1.228 -1.817 1.00 45.09 173 GLU A O 1
ATOM 1409 N N . GLN A 1 174 ? -26.808 -0.288 -2.739 1.00 48.53 174 GLN A N 1
ATOM 1410 C CA . GLN A 1 174 ? -27.346 1.081 -2.798 1.00 48.53 174 GLN A CA 1
ATOM 1411 C C . GLN A 1 174 ? -28.187 1.361 -4.060 1.00 48.53 174 GLN A C 1
ATOM 1413 O O . GLN A 1 174 ? -28.930 2.340 -4.087 1.00 48.53 174 GLN A O 1
ATOM 1418 N N . GLU A 1 175 ? -28.123 0.495 -5.078 1.00 45.97 175 GLU A N 1
ATOM 1419 C CA . GLU A 1 175 ? -28.928 0.577 -6.310 1.00 45.97 175 GLU A CA 1
ATOM 1420 C C . GLU A 1 175 ? -30.149 -0.366 -6.319 1.00 45.97 175 GLU A C 1
ATOM 1422 O O . GLU A 1 175 ? -30.848 -0.463 -7.330 1.00 45.97 175 GLU A O 1
ATOM 1427 N N . MET A 1 176 ? -30.475 -1.039 -5.208 1.00 35.09 176 MET A N 1
ATOM 1428 C CA . MET A 1 176 ? -31.782 -1.694 -5.080 1.00 35.09 176 MET A CA 1
ATOM 1429 C C . MET A 1 176 ? -32.861 -0.653 -4.767 1.00 35.09 176 MET A C 1
ATOM 1431 O O . MET A 1 176 ? -33.266 -0.451 -3.624 1.00 35.09 176 MET A O 1
ATOM 1435 N N . ILE A 1 177 ? -33.347 0.008 -5.814 1.00 44.59 177 ILE A N 1
ATOM 1436 C CA . ILE A 1 177 ? -34.610 0.747 -5.784 1.00 44.59 177 ILE A CA 1
ATOM 1437 C C . ILE A 1 177 ? -35.697 -0.246 -5.322 1.00 44.59 177 ILE A C 1
ATOM 1439 O O . ILE A 1 177 ? -35.803 -1.321 -5.924 1.00 44.59 177 ILE A O 1
ATOM 1443 N N . PRO A 1 178 ? -36.509 0.046 -4.286 1.00 38.59 178 PRO A N 1
ATOM 1444 C CA . PRO A 1 178 ? -37.623 -0.826 -3.944 1.00 38.59 178 PRO A CA 1
ATOM 1445 C C . PRO A 1 178 ? -38.555 -0.904 -5.155 1.00 38.59 178 PRO A C 1
ATOM 1447 O O . PRO A 1 178 ? -39.090 0.108 -5.608 1.00 38.59 178 PRO A O 1
ATOM 1450 N N . ILE A 1 179 ? -38.725 -2.106 -5.708 1.00 42.53 179 ILE A N 1
ATOM 1451 C CA . ILE A 1 179 ? -39.686 -2.346 -6.783 1.00 42.53 179 ILE A CA 1
ATOM 1452 C C . ILE A 1 179 ? -41.079 -2.162 -6.177 1.00 42.53 179 ILE A C 1
ATOM 1454 O O . ILE A 1 179 ? -41.623 -3.065 -5.542 1.00 42.53 179 ILE A O 1
ATOM 1458 N N . THR A 1 180 ? -41.67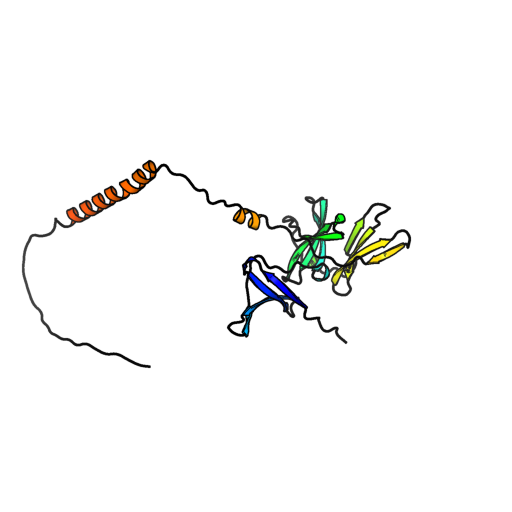2 -0.986 -6.369 1.00 43.25 180 THR A N 1
ATOM 1459 C CA . THR A 1 180 ? -43.088 -0.758 -6.089 1.00 43.25 180 THR A CA 1
ATOM 1460 C C . THR A 1 180 ? -43.894 -1.487 -7.161 1.00 43.25 180 THR A C 1
ATOM 1462 O O . THR A 1 180 ? -44.187 -0.941 -8.223 1.00 43.25 180 THR A O 1
ATOM 1465 N N . VAL A 1 181 ? -44.223 -2.758 -6.924 1.00 47.75 181 VAL A N 1
ATOM 1466 C CA . VAL A 1 181 ? -45.135 -3.491 -7.808 1.00 47.75 181 VAL A CA 1
ATOM 1467 C C . VAL A 1 181 ? -46.538 -2.930 -7.585 1.00 47.75 181 VAL A C 1
ATOM 1469 O O . VAL A 1 181 ? -47.167 -3.205 -6.564 1.00 47.75 181 VAL A O 1
ATOM 1472 N N . GLN A 1 182 ? -47.045 -2.136 -8.530 1.00 42.06 182 GLN A N 1
ATOM 1473 C CA . GLN A 1 182 ? -48.464 -1.789 -8.552 1.00 42.06 182 GLN A CA 1
ATOM 1474 C C . GLN A 1 182 ? -49.256 -3.022 -8.989 1.00 42.06 182 GLN A C 1
ATOM 1476 O O . GLN A 1 182 ? -49.362 -3.334 -10.174 1.00 42.06 182 GLN A O 1
ATOM 1481 N N . LEU A 1 183 ? -49.774 -3.762 -8.012 1.00 49.00 183 LEU A N 1
ATOM 1482 C CA . LEU A 1 183 ? -50.735 -4.827 -8.265 1.00 49.00 183 LEU A CA 1
ATOM 1483 C C . LEU A 1 183 ? -52.133 -4.208 -8.417 1.00 49.00 183 LEU A C 1
ATOM 1485 O O . LEU A 1 183 ? -52.538 -3.434 -7.547 1.00 49.00 183 LEU A O 1
ATOM 1489 N N . PRO A 1 184 ? -52.895 -4.559 -9.472 1.00 55.28 184 PRO A N 1
ATOM 1490 C CA . PRO A 1 184 ? -54.310 -4.219 -9.556 1.00 55.28 184 PRO A CA 1
ATOM 1491 C C . PRO A 1 184 ? -55.038 -4.751 -8.319 1.00 55.28 184 PRO A C 1
ATOM 1493 O O . PRO A 1 184 ? -54.849 -5.911 -7.931 1.00 55.28 184 PRO A O 1
ATOM 1496 N N . VAL A 1 185 ? -55.852 -3.909 -7.683 1.00 58.47 185 VAL A N 1
ATOM 1497 C CA . VAL A 1 185 ? -56.542 -4.216 -6.416 1.00 58.47 185 VAL A CA 1
ATOM 1498 C C . VAL A 1 185 ? -57.417 -5.473 -6.546 1.00 58.47 185 VAL A C 1
ATOM 1500 O O . VAL A 1 185 ? -57.622 -6.205 -5.577 1.00 58.47 185 VAL A O 1
ATOM 1503 N N . GLU A 1 186 ? -57.878 -5.778 -7.757 1.00 63.59 186 GLU A N 1
ATOM 1504 C CA . GLU A 1 186 ? -58.673 -6.955 -8.101 1.00 63.59 186 GLU A CA 1
ATOM 1505 C C . GLU A 1 186 ? -57.903 -8.264 -7.861 1.00 63.59 186 GLU A C 1
ATOM 1507 O O . GLU A 1 186 ? -58.460 -9.209 -7.303 1.00 63.59 186 GLU A O 1
ATOM 1512 N N . LYS A 1 187 ? -56.600 -8.298 -8.172 1.00 55.31 187 LYS A N 1
ATOM 1513 C CA . LYS A 1 187 ? -55.739 -9.477 -7.960 1.00 55.31 187 LYS A CA 1
ATOM 1514 C C . LYS A 1 187 ? -55.437 -9.722 -6.480 1.00 55.31 187 LYS A C 1
ATOM 1516 O O . LYS A 1 187 ? -55.278 -10.863 -6.053 1.00 55.31 187 LYS A O 1
ATOM 1521 N N . ILE A 1 188 ? -55.406 -8.655 -5.677 1.00 58.97 188 ILE A N 1
ATOM 1522 C CA . ILE A 1 188 ? -55.215 -8.740 -4.221 1.00 58.97 188 ILE A CA 1
ATOM 1523 C C . ILE A 1 188 ? -56.450 -9.377 -3.560 1.00 58.97 188 ILE A C 1
ATOM 1525 O O . ILE A 1 188 ? -56.315 -10.182 -2.637 1.00 58.97 188 ILE A O 1
ATOM 1529 N N . LYS A 1 189 ? -57.658 -9.081 -4.065 1.00 55.38 189 LYS A N 1
ATOM 1530 C CA . LYS A 1 189 ? -58.906 -9.691 -3.575 1.00 55.38 189 LYS A CA 1
ATOM 1531 C C . LYS A 1 189 ? -58.994 -11.189 -3.879 1.00 55.38 189 LYS A C 1
ATOM 1533 O O . LYS A 1 189 ? -59.444 -11.929 -3.010 1.00 55.38 189 LYS A O 1
ATOM 1538 N N . GLU A 1 190 ? -58.528 -11.650 -5.042 1.00 61.12 190 GLU A N 1
ATOM 1539 C CA . GLU A 1 190 ? -58.467 -13.090 -5.362 1.00 61.12 190 GLU A CA 1
ATOM 1540 C C . GLU A 1 190 ? -57.504 -13.852 -4.439 1.00 61.12 190 GLU A C 1
ATOM 1542 O O . GLU A 1 190 ? -57.834 -14.934 -3.950 1.00 61.12 190 GLU A O 1
ATOM 1547 N N . MET A 1 191 ? -56.341 -13.268 -4.127 1.00 54.78 191 MET A N 1
ATOM 1548 C CA . MET A 1 191 ? -55.364 -13.892 -3.226 1.00 54.78 191 MET A CA 1
ATOM 1549 C C . MET A 1 191 ? -55.847 -13.953 -1.770 1.00 54.78 191 MET A C 1
ATOM 1551 O O . MET A 1 191 ? -55.597 -14.938 -1.077 1.00 54.78 191 MET A O 1
ATOM 1555 N N . LEU A 1 192 ? -56.564 -12.928 -1.298 1.00 57.75 192 LEU A N 1
ATOM 1556 C CA . LEU A 1 192 ? -57.098 -12.892 0.068 1.00 57.75 192 LEU A CA 1
ATOM 1557 C C . LEU A 1 192 ? -58.414 -13.678 0.213 1.00 57.75 192 LEU A C 1
ATOM 1559 O O . LEU A 1 192 ? -58.655 -14.266 1.268 1.00 57.75 192 LEU A O 1
ATOM 1563 N N . GLY A 1 193 ? -59.239 -13.751 -0.837 1.00 52.00 193 GLY A N 1
ATOM 1564 C CA . GLY A 1 193 ? -60.525 -14.458 -0.839 1.00 52.00 193 GLY A CA 1
ATOM 1565 C C . GLY A 1 193 ? -60.404 -15.981 -0.721 1.00 52.00 193 GLY A C 1
ATOM 1566 O O . GLY A 1 193 ? -61.216 -16.612 -0.042 1.00 52.00 193 GLY A O 1
ATOM 1567 N N . ASN A 1 194 ? -59.347 -16.576 -1.282 1.00 52.69 194 ASN A N 1
ATOM 1568 C CA . ASN A 1 194 ? -59.125 -18.026 -1.200 1.00 52.69 194 ASN A CA 1
ATOM 1569 C C . ASN A 1 194 ? -58.704 -18.498 0.204 1.00 52.69 194 ASN A C 1
ATOM 1571 O O . ASN A 1 194 ? -58.966 -19.640 0.576 1.00 52.69 194 ASN A O 1
ATOM 1575 N N . SER A 1 195 ? -58.147 -17.605 1.030 1.00 50.56 195 SER A N 1
ATOM 1576 C CA . SER A 1 195 ? -57.702 -17.941 2.390 1.00 50.56 195 SER A CA 1
ATOM 1577 C C . SER A 1 195 ? -58.847 -18.188 3.388 1.00 50.56 195 SER A C 1
ATOM 1579 O O . SER A 1 195 ? -58.639 -18.843 4.412 1.00 50.56 195 SER A O 1
ATOM 1581 N N . ASN A 1 196 ? -60.065 -17.715 3.092 1.00 50.84 196 ASN A N 1
ATOM 1582 C CA . ASN A 1 196 ? -61.233 -17.911 3.961 1.00 50.84 196 ASN A CA 1
ATOM 1583 C C . ASN A 1 196 ? -62.052 -19.165 3.603 1.00 50.84 196 ASN A C 1
ATOM 1585 O O . ASN A 1 196 ? -62.627 -19.783 4.497 1.00 50.84 196 ASN A O 1
ATOM 1589 N N . LEU A 1 197 ? -62.036 -19.615 2.342 1.00 48.16 197 LEU A N 1
ATOM 1590 C CA . LEU A 1 197 ? -62.701 -20.861 1.924 1.00 48.16 197 LEU A CA 1
ATOM 1591 C C . LEU A 1 197 ? -61.933 -22.122 2.355 1.00 48.16 197 LEU A C 1
ATOM 1593 O O . LEU A 1 197 ? -62.549 -23.151 2.642 1.00 48.16 197 LEU A O 1
ATOM 1597 N N . GLU A 1 198 ? -60.602 -22.053 2.448 1.00 49.09 198 GLU A N 1
ATOM 1598 C CA . GLU A 1 198 ? -59.790 -23.166 2.962 1.00 49.09 198 GLU A CA 1
ATOM 1599 C C . GLU A 1 198 ? -59.919 -23.320 4.486 1.00 49.09 198 GLU A C 1
ATOM 1601 O O . GLU A 1 198 ? -60.055 -24.443 4.980 1.00 49.09 198 GLU A O 1
ATOM 1606 N N . LYS A 1 199 ? -60.027 -22.209 5.233 1.00 48.28 199 LYS A N 1
ATOM 1607 C CA . LYS A 1 199 ? -60.259 -22.235 6.690 1.00 48.28 199 LYS A CA 1
ATOM 1608 C C . LYS A 1 199 ? -61.641 -22.784 7.073 1.00 48.28 199 LYS A C 1
ATOM 1610 O O . LYS A 1 199 ? -61.753 -23.496 8.073 1.00 48.28 199 LYS A O 1
ATOM 1615 N N . GLU A 1 200 ? -62.686 -22.532 6.280 1.00 45.69 200 GLU A N 1
ATOM 1616 C CA . GLU A 1 200 ? -64.020 -23.108 6.527 1.00 45.69 200 GLU A CA 1
ATOM 1617 C C . GLU A 1 200 ? -64.111 -24.603 6.187 1.00 45.69 200 GLU A C 1
ATOM 1619 O O . GLU A 1 200 ? -64.778 -25.360 6.903 1.00 45.69 200 GLU A O 1
ATOM 1624 N N . LYS A 1 201 ? -63.407 -25.075 5.147 1.00 48.47 201 LYS A N 1
ATOM 1625 C CA . LYS A 1 201 ? -63.361 -26.511 4.823 1.00 48.47 201 LYS A CA 1
ATOM 1626 C C . LYS A 1 201 ? -62.591 -27.305 5.880 1.00 48.47 201 LYS A C 1
ATOM 1628 O O . LYS A 1 201 ? -63.037 -28.393 6.257 1.00 48.47 201 LYS A O 1
ATOM 1633 N N . GLU A 1 202 ? -61.510 -26.758 6.434 1.00 48.59 202 GLU A N 1
ATOM 1634 C CA . GLU A 1 202 ? -60.745 -27.433 7.489 1.00 48.59 202 GLU A CA 1
ATOM 1635 C C . GLU A 1 202 ? -61.525 -27.526 8.816 1.00 48.59 202 GLU A C 1
ATOM 1637 O O . GLU A 1 202 ? -61.512 -28.570 9.477 1.00 48.59 202 GLU A O 1
ATOM 1642 N N . ASN A 1 203 ? -62.306 -26.496 9.171 1.00 45.69 203 ASN A N 1
ATOM 1643 C CA . ASN A 1 203 ? -63.159 -26.533 10.365 1.00 45.69 203 ASN A CA 1
ATOM 1644 C C . ASN A 1 203 ? -64.378 -27.462 10.218 1.00 45.69 203 ASN A C 1
ATOM 1646 O O . ASN A 1 203 ? -64.749 -28.142 11.178 1.00 45.69 203 ASN A O 1
ATOM 1650 N N . ARG A 1 204 ? -64.975 -27.575 9.022 1.00 44.28 204 ARG A N 1
ATOM 1651 C CA . ARG A 1 204 ? -66.100 -28.503 8.789 1.00 44.28 204 ARG A CA 1
ATOM 1652 C C . ARG A 1 204 ? -65.658 -29.972 8.812 1.00 44.28 204 ARG A C 1
ATOM 1654 O O . ARG A 1 204 ? -66.402 -30.818 9.300 1.00 44.28 204 ARG A O 1
ATOM 1661 N N . SER A 1 205 ? -64.424 -30.251 8.386 1.00 46.97 205 SER A N 1
ATOM 1662 C CA . SER A 1 205 ? -63.814 -31.593 8.397 1.00 46.97 205 SER A CA 1
ATOM 1663 C C . SER A 1 205 ? -63.508 -32.093 9.818 1.00 46.97 205 SER A C 1
ATOM 1665 O O . SER A 1 205 ? -63.692 -33.275 10.118 1.00 46.97 205 SER A O 1
ATOM 1667 N N . LYS A 1 206 ? -63.104 -31.186 10.723 1.00 46.28 206 LYS A N 1
ATOM 1668 C CA . LYS A 1 206 ? -62.817 -31.494 12.139 1.00 46.28 206 LYS A CA 1
ATOM 1669 C C . LYS A 1 206 ? -64.082 -31.726 12.982 1.00 46.28 206 LYS A C 1
ATOM 1671 O O . LYS A 1 206 ? -64.024 -32.462 13.965 1.00 46.28 206 LYS A O 1
ATOM 1676 N N . ILE A 1 207 ? -65.237 -31.179 12.584 1.00 44.34 207 ILE A N 1
ATOM 1677 C CA . ILE A 1 207 ? -66.521 -31.391 13.283 1.00 44.34 207 ILE A CA 1
ATOM 1678 C C . ILE A 1 207 ? -67.153 -32.752 12.928 1.00 44.34 207 ILE A C 1
ATOM 1680 O O . ILE A 1 207 ? -67.769 -33.384 13.787 1.00 44.34 207 ILE A O 1
ATOM 1684 N N . THR A 1 208 ? -66.955 -33.275 11.712 1.00 38.88 208 THR A N 1
ATOM 1685 C CA . THR A 1 208 ? -67.521 -34.576 11.293 1.00 38.88 208 THR A CA 1
ATOM 1686 C C . THR A 1 208 ? -66.786 -35.811 11.828 1.00 38.88 208 THR A C 1
ATOM 1688 O O . THR A 1 208 ? -67.396 -36.875 11.904 1.00 38.88 208 THR A O 1
ATOM 1691 N N . LEU A 1 209 ? -65.528 -35.695 12.273 1.00 41.50 209 LEU A N 1
ATOM 1692 C CA . LEU A 1 209 ? -64.776 -36.818 12.865 1.00 41.50 209 LEU A CA 1
ATOM 1693 C C . LEU A 1 209 ? -65.025 -37.027 14.372 1.00 41.50 209 LEU A C 1
ATOM 1695 O O . LEU A 1 209 ? -64.671 -38.076 14.902 1.00 41.50 209 LEU A O 1
ATOM 1699 N N . ARG A 1 210 ? -65.686 -36.087 15.066 1.00 41.84 210 ARG A N 1
ATOM 1700 C CA . ARG A 1 210 ? -66.020 -36.207 16.503 1.00 41.84 210 ARG A CA 1
ATOM 1701 C C . ARG A 1 210 ? -67.415 -36.774 16.806 1.00 41.84 210 ARG A C 1
ATOM 1703 O O . ARG A 1 210 ? -67.767 -36.888 17.972 1.00 41.84 210 ARG A O 1
ATOM 1710 N N . LYS A 1 211 ? -68.204 -37.169 15.795 1.00 40.59 211 LYS A N 1
ATOM 1711 C CA . LYS A 1 211 ? -69.580 -37.691 15.979 1.00 40.59 211 LYS A CA 1
ATOM 1712 C C . LYS A 1 211 ? -69.766 -39.203 15.768 1.00 40.59 211 LYS A C 1
ATOM 1714 O O . LYS A 1 211 ? -70.897 -39.662 15.672 1.00 40.59 211 LYS A O 1
ATOM 1719 N N . ARG A 1 212 ? -68.694 -40.004 15.741 1.00 41.88 212 ARG A N 1
ATOM 1720 C CA . ARG A 1 212 ? -68.790 -41.478 15.796 1.00 41.88 212 ARG A CA 1
ATOM 1721 C C . ARG A 1 212 ? -67.893 -42.043 16.894 1.00 41.88 212 ARG A C 1
ATOM 1723 O O . ARG A 1 212 ? -66.799 -42.506 16.599 1.00 41.88 212 ARG A O 1
ATOM 1730 N N . LYS A 1 213 ? -68.354 -41.952 18.143 1.00 37.84 213 LYS A N 1
ATOM 1731 C CA . LYS A 1 213 ? -68.121 -42.918 19.238 1.00 37.84 213 LYS A CA 1
ATOM 1732 C C . LYS A 1 213 ? -68.725 -42.364 20.533 1.00 37.84 213 LYS A C 1
ATOM 1734 O O . LYS A 1 213 ? -68.024 -41.909 21.428 1.00 37.84 213 LYS A O 1
ATOM 1739 N N . THR A 1 214 ? -70.046 -42.394 20.595 1.00 36.16 214 THR A N 1
ATOM 1740 C CA . THR A 1 214 ? -70.794 -42.590 21.838 1.00 36.16 214 THR A CA 1
ATOM 1741 C C . THR A 1 214 ? -71.800 -43.698 21.558 1.00 36.16 214 THR A C 1
ATOM 1743 O O . THR A 1 214 ? -72.237 -43.824 20.413 1.00 36.16 214 THR A O 1
ATOM 1746 N N . ASP A 1 215 ? -72.095 -44.469 22.603 1.00 33.94 215 ASP A N 1
ATOM 1747 C CA . ASP A 1 215 ? -72.936 -45.674 22.682 1.00 33.94 215 ASP A CA 1
ATOM 1748 C C . ASP A 1 215 ? -72.104 -46.962 22.468 1.00 33.94 215 ASP A C 1
ATOM 1750 O O . ASP A 1 215 ? -71.455 -47.119 21.439 1.00 33.94 215 ASP A O 1
ATOM 1754 N N . SER A 1 216 ? -71.991 -47.909 23.405 1.00 33.47 216 SER A N 1
ATOM 1755 C CA . SER A 1 216 ? -72.753 -48.169 24.629 1.00 33.47 216 SER A CA 1
ATOM 1756 C C . SER A 1 216 ? -71.967 -49.076 25.609 1.00 33.47 216 SER A C 1
ATOM 1758 O O . SER A 1 216 ? -71.005 -49.739 25.229 1.00 33.47 216 SER A O 1
ATOM 1760 N N . ASP A 1 217 ? -72.446 -49.093 26.858 1.00 32.75 217 ASP A N 1
ATOM 1761 C CA . ASP A 1 217 ? -72.388 -50.177 27.857 1.00 32.75 217 ASP A CA 1
ATOM 1762 C C . ASP A 1 217 ? -71.137 -50.424 28.731 1.00 32.75 217 ASP A C 1
ATOM 1764 O O . ASP A 1 217 ? -70.114 -50.949 28.310 1.00 32.75 217 ASP A O 1
ATOM 1768 N N . GLY A 1 218 ? -71.336 -50.211 30.043 1.00 30.56 218 GLY A N 1
ATOM 1769 C CA . GLY A 1 218 ? -71.335 -51.353 30.970 1.00 30.56 218 GLY A CA 1
ATOM 1770 C C . GLY A 1 218 ? -70.190 -51.517 31.985 1.00 30.56 218 GLY A C 1
ATOM 1771 O O . GLY A 1 218 ? -69.216 -52.203 31.724 1.00 30.56 218 GLY A O 1
ATOM 1772 N N . LEU A 1 219 ? -70.456 -51.056 33.215 1.00 31.16 219 LEU A N 1
ATOM 1773 C CA . LEU A 1 219 ? -70.096 -51.651 34.522 1.00 31.16 219 LEU A CA 1
ATOM 1774 C C . LEU A 1 219 ? -68.650 -51.646 35.108 1.00 31.16 219 LEU A C 1
ATOM 1776 O O . LEU A 1 219 ? -67.764 -52.411 34.749 1.00 31.16 219 LEU A O 1
ATOM 1780 N N . THR A 1 220 ? -68.603 -50.987 36.280 1.00 32.25 220 THR A N 1
ATOM 1781 C CA . THR A 1 220 ? -68.043 -51.381 37.602 1.00 32.25 220 THR A CA 1
ATOM 1782 C C . THR A 1 220 ? -66.614 -51.040 38.078 1.00 32.25 220 THR A C 1
ATOM 1784 O O . THR A 1 220 ? -65.624 -51.613 37.653 1.00 32.25 220 THR A O 1
ATOM 1787 N N . ARG A 1 221 ? -66.647 -50.297 39.207 1.00 33.69 221 ARG A N 1
ATOM 1788 C CA . ARG A 1 221 ? -65.991 -50.485 40.529 1.00 33.69 221 ARG A CA 1
ATOM 1789 C C . ARG A 1 221 ? -64.639 -49.815 40.865 1.00 33.69 221 ARG A C 1
ATOM 1791 O O . ARG A 1 221 ? -63.577 -50.289 40.503 1.00 33.69 221 ARG A O 1
ATOM 1798 N N . ASN A 1 222 ? -64.781 -48.895 41.834 1.00 31.47 222 ASN A N 1
ATOM 1799 C CA . ASN A 1 222 ? -64.057 -48.729 43.111 1.00 31.47 222 ASN A CA 1
ATOM 1800 C C . ASN A 1 222 ? -62.653 -48.095 43.190 1.00 31.47 222 ASN A C 1
ATOM 1802 O O . ASN A 1 222 ? -61.685 -48.601 42.643 1.00 31.47 222 ASN A O 1
ATOM 1806 N N . GLY A 1 223 ? -62.559 -47.118 44.111 1.00 30.92 223 GLY A N 1
ATOM 1807 C CA . GLY A 1 223 ? -61.352 -46.700 44.849 1.00 30.92 223 GLY A CA 1
ATOM 1808 C C . GLY A 1 223 ? -61.183 -45.175 44.883 1.00 30.92 223 GLY A C 1
ATOM 1809 O O . GLY A 1 223 ? -60.786 -44.606 43.881 1.00 30.92 223 GLY A O 1
ATOM 1810 N N . LYS A 1 224 ? -61.668 -44.456 45.918 1.00 32.84 224 LYS A N 1
ATOM 1811 C CA . LYS A 1 224 ? -60.875 -43.884 47.048 1.00 32.84 224 LYS A CA 1
ATOM 1812 C C . LYS A 1 224 ? -59.584 -43.180 46.569 1.00 32.84 224 LYS A C 1
ATOM 1814 O O . LYS A 1 224 ? -58.762 -43.835 45.957 1.00 32.84 224 LYS A O 1
ATOM 1819 N N . LYS A 1 225 ? -59.268 -41.919 46.890 1.00 34.97 225 LYS A N 1
ATOM 1820 C CA . LYS A 1 225 ? -59.464 -41.149 48.133 1.00 34.97 225 LYS A CA 1
ATOM 1821 C C . LYS A 1 225 ? -58.926 -39.710 47.923 1.00 34.97 225 LYS A C 1
ATOM 1823 O O . LYS A 1 225 ? -57.999 -39.569 47.141 1.00 34.97 225 LYS A O 1
ATOM 1828 N N . GLU A 1 226 ? -59.500 -38.733 48.646 1.00 33.53 226 GLU A N 1
ATOM 1829 C CA . GLU A 1 226 ? -58.848 -37.665 49.461 1.00 33.53 226 GLU A CA 1
ATOM 1830 C C . GLU A 1 226 ? -57.636 -36.881 48.887 1.00 33.53 226 GLU A C 1
ATOM 1832 O O . GLU A 1 226 ? -56.722 -37.478 48.352 1.00 33.53 226 GLU A O 1
ATOM 1837 N N . THR A 1 227 ? -57.396 -35.572 49.056 1.00 31.05 227 THR A N 1
ATOM 1838 C CA . THR A 1 227 ? -58.024 -34.365 49.647 1.00 31.05 227 THR A CA 1
ATOM 1839 C C . THR A 1 227 ? -56.962 -33.244 49.560 1.00 31.05 227 THR A C 1
ATOM 1841 O O . THR A 1 227 ? -55.799 -33.568 49.769 1.00 31.05 227 THR A O 1
ATOM 1844 N N . LYS A 1 228 ? -57.393 -31.966 49.465 1.00 33.31 228 LYS A N 1
ATOM 1845 C CA . LYS A 1 228 ? -56.721 -30.714 49.941 1.00 33.31 228 LYS A CA 1
ATOM 1846 C C . LYS A 1 228 ? -55.388 -30.322 49.253 1.00 33.31 228 LYS A C 1
ATOM 1848 O O . LYS A 1 228 ? -54.586 -31.178 48.938 1.00 33.31 228 LYS A O 1
ATOM 1853 N N . GLY A 1 229 ? -55.042 -29.061 48.986 1.00 27.19 229 GLY A N 1
ATOM 1854 C CA . GLY A 1 229 ? -55.551 -27.748 49.396 1.00 27.19 229 GLY A CA 1
ATOM 1855 C C . GLY A 1 229 ? -54.361 -26.833 49.759 1.00 27.19 229 GLY A C 1
ATOM 1856 O O . GLY A 1 229 ? -53.432 -27.330 50.386 1.00 27.19 229 GLY A O 1
ATOM 1857 N N . VAL A 1 230 ? -54.482 -25.528 49.446 1.00 33.25 230 VAL A N 1
ATOM 1858 C CA . VAL A 1 230 ? -53.710 -24.348 49.946 1.00 33.25 230 VAL A CA 1
ATOM 1859 C C . VAL A 1 230 ? -52.345 -24.107 49.252 1.00 33.25 230 VAL A C 1
ATOM 1861 O O . VAL A 1 230 ? -51.522 -25.012 49.220 1.00 33.25 230 VAL A O 1
ATOM 1864 N N . GLU A 1 231 ? -52.110 -23.049 48.452 1.00 31.84 231 GLU A N 1
ATOM 1865 C CA . GLU A 1 231 ? -52.056 -21.564 48.642 1.00 31.84 231 GLU A CA 1
ATOM 1866 C C . GLU A 1 231 ? -50.753 -20.999 49.258 1.00 31.84 231 GLU A C 1
ATOM 1868 O O . GLU A 1 231 ? -50.373 -21.440 50.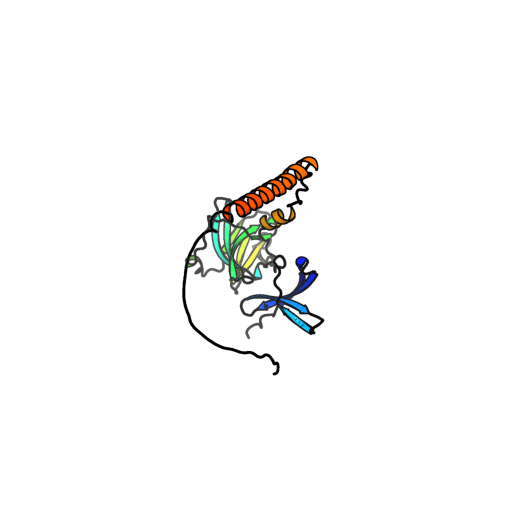335 1.00 31.84 231 GLU A O 1
ATOM 1873 N N . PHE A 1 232 ? -50.216 -19.957 48.576 1.00 30.25 232 PHE A N 1
ATOM 1874 C CA . PHE A 1 232 ? -49.459 -18.764 49.058 1.00 30.25 232 PHE A CA 1
ATOM 1875 C C . PHE A 1 232 ? -48.084 -19.025 49.740 1.00 30.25 232 PHE A C 1
ATOM 1877 O O . PHE A 1 232 ? -47.883 -20.082 50.316 1.00 30.25 232 PHE A O 1
ATOM 1884 N N . GLU A 1 233 ? -47.011 -18.220 49.713 1.00 32.22 233 GLU A N 1
ATOM 1885 C CA . GLU A 1 233 ? -46.603 -16.840 49.347 1.00 32.22 233 GLU A CA 1
ATOM 1886 C C . GLU A 1 233 ? -45.069 -16.894 49.075 1.00 32.22 233 GLU A C 1
ATOM 1888 O O . GLU A 1 233 ? -44.401 -17.813 49.541 1.00 32.22 233 GLU A O 1
ATOM 1893 N N . GLU A 1 234 ? -44.471 -16.136 48.150 1.00 36.41 234 GLU A N 1
ATOM 1894 C CA . GLU A 1 234 ? -43.988 -14.742 48.272 1.00 36.41 234 GLU A CA 1
ATOM 1895 C C . GLU A 1 234 ? -42.662 -14.549 49.076 1.00 36.41 234 GLU A C 1
ATOM 1897 O O . GLU A 1 234 ? -42.557 -14.843 50.259 1.00 36.41 234 GLU A O 1
ATOM 1902 N N . ILE A 1 235 ? -41.697 -13.956 48.351 1.00 37.12 235 ILE A N 1
ATOM 1903 C CA . ILE A 1 235 ? -40.687 -12.918 48.672 1.00 37.12 235 ILE A CA 1
ATOM 1904 C C . ILE A 1 235 ? -39.284 -13.109 49.328 1.00 37.12 235 ILE A C 1
ATOM 1906 O O . ILE A 1 235 ? -39.111 -13.755 50.354 1.00 37.12 235 ILE A O 1
ATOM 1910 N N . TRP A 1 236 ? -38.367 -12.323 48.706 1.00 38.72 236 TRP A N 1
ATOM 1911 C CA . TRP A 1 236 ? -37.044 -11.718 49.031 1.00 38.72 236 TRP A CA 1
ATOM 1912 C C . TRP A 1 236 ? -35.843 -12.670 49.229 1.00 38.72 236 TRP A C 1
ATOM 1914 O O . TRP A 1 236 ? -35.991 -13.753 49.777 1.00 38.72 236 TRP A O 1
ATOM 1924 N N . GLU A 1 237 ? -34.624 -12.379 48.754 1.00 47.72 237 GLU A N 1
ATOM 1925 C CA . GLU A 1 237 ? -33.910 -11.104 48.503 1.00 47.72 237 GLU A CA 1
ATOM 1926 C C . GLU A 1 237 ? -33.222 -11.021 47.126 1.00 47.72 237 GLU A C 1
ATOM 1928 O O . GLU A 1 237 ? -32.828 -12.077 46.576 1.00 47.72 237 GLU A O 1
#

Secondary structure (DSSP, 8-state):
-PPP----EEEEEETTTTEEEEEEE-TTS-EEEEEEETTTTEEEE---SS--PPPBGGGEEEEEEEEETTTTEEEEEEEETTT--EEEEEEETTTTEEEEE--TTS---GGGGG---SEEEEEE--TTT-EEEEEE-TTSSEEEEEEETTTTEEEEEPP-B-B----THHHHHHS---------HHHHHHHHHHHHHHHHHHHHHHHHTTSS-------------------------

Sequence (237 aa):
MTPSASSTFIPRFCASLQKDILFVRTKSGTYSKFSFDQSTNRFLTVTCTDCHVVPKETDLFPFYAAWSNRLERYVIFAKNALNGQVEQYVYEKDYEGFQQVHQPELVFDSSRTLQTTNDFFTVGGTEKEGVTAIKRDSNGHFRKEQLNWGTKKFQVIPPVPVKMLENKEAKKEQEMIPITVQLPVEKIKEMLGNSNLEKEKENRSKITLRKRKTDSDGLTRNGKKETKGVEFEEIWE

Radius of gyration: 35.86 Å; chains: 1; bounding box: 95×68×72 Å

Organism: NCBI:txid1611254

InterPro domains:
  IPR039908 Protein sepa-1 [PTHR21504] (9-205)

Foldseek 3Di:
DDPDPPFDWDWDQDPVVRFIWIWTQDPQLATWIWTQDPVVRDTDTDDDPPDDDQDWLQQWFWQAWDQDPVVRDIWTFIQGSHVRDTFIWDQDVVVNAIETDDDPVDDDDPVSNPDPAQWHDWDDDPPCFAIWTWGADPVRTTWIWGQDPVVRDTDTDDMDGYHYDDPCVVVVVVPPDPPPPPDDVVVVCVVVVVVVVVVVVVVVVVVVVPPPDDDDDDDYDDDDDDDDDDDDDDYDD